Protein AF-A0A933MV91-F1 (afdb_monomer_lite)

Radius of gyration: 19.15 Å; chains: 1; bounding box: 48×55×55 Å

Secondary structure (DSSP, 8-state):
-PPPPPPEEEEEE------TT---B--HHHHHHHHHHHHHHGGGEEEEEE--HHHHHHHHHHS--SEEEEE--TTTHHHHHHHHHHHHHH-SSSEEEEESTTS-TT-THHHHHHHH-TT--EEE-SSHHHHHHHHHHHHHHTTT-HHHHHSS--TTEEEEGGGTS-EEE-----S---TTSS--TTTTTTTHHHHHTTPBEEE-SEE--S---TT-HHHHH---PPEE--HHHHHHHHHHHHHH-S---EEE--TTTTTTTHHHHHHHHHHHHHHHHHS--

Foldseek 3Di:
DPDQPDAAEEEEEAEADDDPPDFFEQPQLVLLLVQLLCQPQVSRHDYDYYHYLVVVLVVCLVPNGLEYEYEDDPRCPVVLLVSLVSSCVNPVLRAYEYEYLVDFQPDPVQQVVCVVRLSHFKYQAARNNVQVNQLVVLCVVCVSPLQSSQCDATERMWGARSSPHGIDHHHYPDADDQSQPTDRSLVVCVRLVVQQVQHAYEDEQKDADCDQDPPDSRNPRNNHPIRGHDLVSSLVSLVSSVVRGPYLHHHYPYPDQCPVPPSSVVSVVSVVVVCVVPVGD

Sequence (281 aa):
MKKQAEKLIIYLADLDHFRPGNCYNVPLGIGSIMSYSKNIYSEAIDIYLYKDPVELIEAIRRRPPQVLGCSFFMWNENLTLKMIEACKKIDSQTITVIGGASIARNSDNYKKILKNNPGLDIIALDQGEKSFAAILKRIFECDLNKELIFSKNLAGCATRLNGRGPAVRGEILAGGIDINSFPSPYLMGYLDKFLQAGLVASLETTRGCPHRCTFCCGGINTFLPLSVKKEETVYDELNYILKHSTSKELDIADTNFGIMGERDLRISAFMLELYKKTGFL

Structure (mmCIF, N/CA/C/O backbone):
data_AF-A0A933MV91-F1
#
_entry.id   AF-A0A933MV91-F1
#
loop_
_atom_site.group_PDB
_atom_site.id
_atom_site.type_symbol
_atom_site.label_atom_id
_atom_site.label_alt_id
_atom_site.label_comp_id
_atom_site.label_asym_id
_atom_site.label_entity_id
_atom_site.label_seq_id
_atom_site.pdbx_PDB_ins_code
_atom_site.Cartn_x
_atom_site.Cartn_y
_atom_site.Cartn_z
_atom_site.occupancy
_atom_site.B_iso_or_equiv
_atom_site.auth_seq_id
_atom_site.auth_comp_id
_atom_site.auth_asym_id
_atom_site.auth_atom_id
_atom_site.pdbx_PDB_model_num
ATOM 1 N N . MET A 1 1 ? -8.946 -32.474 16.219 1.00 40.28 1 MET A N 1
ATOM 2 C CA . MET A 1 1 ? -8.852 -31.577 15.046 1.00 40.28 1 MET A CA 1
ATOM 3 C C . MET A 1 1 ? -8.630 -30.161 15.557 1.00 40.28 1 MET A C 1
ATOM 5 O O . MET A 1 1 ? -9.525 -29.624 16.195 1.00 40.28 1 MET A O 1
ATOM 9 N N . LYS A 1 2 ? -7.428 -29.588 15.398 1.00 38.72 2 LYS A N 1
ATOM 10 C CA . LYS A 1 2 ? -7.187 -28.183 15.769 1.00 38.72 2 LYS A CA 1
ATOM 11 C C . LYS A 1 2 ? -7.998 -27.312 14.805 1.00 38.72 2 LYS A C 1
ATOM 13 O O . LYS A 1 2 ? -7.815 -27.439 13.600 1.00 38.72 2 LYS A O 1
ATOM 18 N N . LYS A 1 3 ? -8.920 -26.496 15.327 1.00 43.25 3 LYS A N 1
ATOM 19 C CA . LYS A 1 3 ? -9.640 -25.472 14.554 1.00 43.25 3 LYS A CA 1
ATOM 20 C C . LYS A 1 3 ? -8.569 -24.619 13.865 1.00 43.25 3 LYS A C 1
ATOM 22 O O . LYS A 1 3 ? -7.728 -24.049 14.557 1.00 43.25 3 LYS A O 1
ATOM 27 N N . GLN A 1 4 ? -8.528 -24.618 12.535 1.00 51.88 4 GLN A N 1
ATOM 28 C CA . GLN A 1 4 ? -7.639 -23.728 11.794 1.00 51.88 4 GLN A CA 1
ATOM 29 C C . GLN A 1 4 ? -8.027 -22.301 12.191 1.00 51.88 4 GLN A C 1
ATOM 31 O O . GLN A 1 4 ? -9.206 -21.955 12.110 1.00 51.88 4 GLN A O 1
ATOM 36 N N . ALA A 1 5 ? -7.081 -21.531 12.734 1.00 64.25 5 ALA A N 1
ATOM 37 C CA . ALA A 1 5 ? -7.345 -20.148 13.112 1.00 64.25 5 ALA A CA 1
ATOM 38 C C . ALA A 1 5 ? -7.819 -19.390 11.864 1.00 64.25 5 ALA A C 1
ATOM 40 O O . ALA A 1 5 ? -7.229 -19.538 10.791 1.00 64.25 5 ALA A O 1
ATOM 41 N N . GLU A 1 6 ? -8.921 -18.655 11.986 1.00 84.44 6 GLU A N 1
ATOM 42 C CA . GLU A 1 6 ? -9.499 -17.934 10.856 1.00 84.44 6 GLU A CA 1
ATOM 43 C C . GLU A 1 6 ? -8.550 -16.798 10.447 1.00 84.44 6 GLU A C 1
ATOM 45 O O . GLU A 1 6 ? -8.082 -16.039 11.297 1.00 84.44 6 GLU A O 1
ATOM 50 N N . LYS A 1 7 ? -8.216 -16.712 9.153 1.00 94.25 7 LYS A N 1
ATOM 51 C CA . LYS A 1 7 ? -7.311 -15.677 8.635 1.00 94.25 7 LYS A CA 1
ATOM 52 C C . LYS A 1 7 ? -7.964 -14.299 8.754 1.00 94.25 7 LYS A C 1
ATOM 54 O O . LYS A 1 7 ? -9.155 -14.144 8.484 1.00 94.25 7 LYS A O 1
ATOM 59 N N . LEU A 1 8 ? -7.172 -13.286 9.097 1.00 97.00 8 LEU A N 1
ATOM 60 C CA . LEU A 1 8 ? -7.615 -11.894 9.120 1.00 97.00 8 LEU A CA 1
ATOM 61 C C . LEU A 1 8 ? -7.865 -11.405 7.683 1.00 97.00 8 LEU A C 1
ATOM 63 O O . LEU A 1 8 ? -6.935 -11.375 6.875 1.00 97.00 8 LEU A O 1
ATOM 67 N N . ILE A 1 9 ? -9.097 -11.003 7.364 1.00 98.25 9 ILE A N 1
ATOM 68 C CA . ILE A 1 9 ? -9.475 -10.485 6.043 1.00 98.25 9 ILE A CA 1
ATOM 69 C C . ILE A 1 9 ? -9.213 -8.984 5.980 1.00 98.25 9 ILE A C 1
ATOM 71 O O . ILE A 1 9 ? -9.736 -8.191 6.768 1.00 98.25 9 ILE A O 1
ATOM 75 N N . ILE A 1 10 ? -8.411 -8.596 4.996 1.00 98.81 10 ILE A N 1
ATOM 76 C CA . ILE A 1 10 ? -7.949 -7.231 4.788 1.00 98.81 10 ILE A CA 1
ATOM 77 C C . ILE A 1 10 ? -8.292 -6.820 3.362 1.00 98.81 10 ILE A C 1
ATOM 79 O O . ILE A 1 10 ? -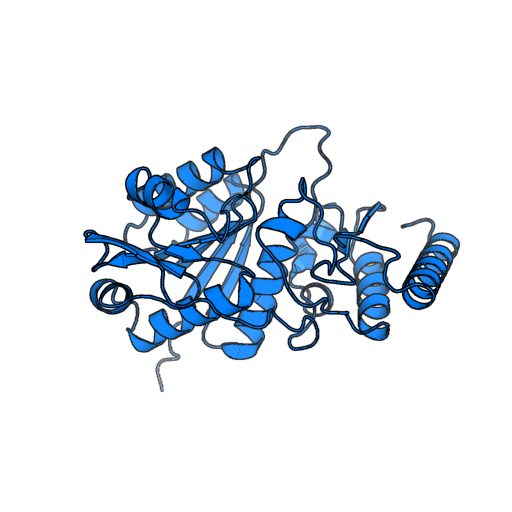7.895 -7.483 2.402 1.00 98.81 10 ILE A O 1
ATOM 83 N N . TYR A 1 11 ? -8.982 -5.696 3.207 1.00 98.88 11 TYR A N 1
ATOM 84 C CA . TYR A 1 11 ? -9.154 -5.045 1.911 1.00 98.88 11 TYR A CA 1
ATOM 85 C C . TYR A 1 11 ? -8.226 -3.837 1.844 1.00 98.88 11 TYR A C 1
ATOM 87 O O . TYR A 1 11 ? -8.236 -3.000 2.745 1.00 98.88 11 TYR A O 1
ATOM 95 N N . LEU A 1 12 ? -7.416 -3.756 0.789 1.00 98.88 12 LEU A N 1
ATOM 96 C CA . LEU A 1 12 ? -6.610 -2.578 0.481 1.00 98.88 12 LEU A CA 1
ATOM 97 C C . LEU A 1 12 ? -7.137 -1.934 -0.797 1.00 98.88 12 LEU A C 1
ATOM 99 O O . LEU A 1 12 ? -7.357 -2.627 -1.787 1.00 98.88 12 LEU A O 1
ATOM 103 N N . ALA A 1 13 ? -7.337 -0.623 -0.786 1.00 98.38 13 ALA A N 1
ATOM 104 C CA . ALA A 1 13 ? -7.964 0.092 -1.884 1.00 98.38 13 ALA A CA 1
ATOM 105 C C . ALA A 1 13 ? -7.152 1.314 -2.315 1.00 98.38 13 ALA A C 1
ATOM 107 O O . ALA A 1 13 ? -6.761 2.133 -1.490 1.00 98.38 13 ALA A O 1
ATOM 108 N N . ASP A 1 14 ? -6.945 1.458 -3.617 1.00 96.94 14 ASP A N 1
ATOM 109 C CA . ASP A 1 14 ? -6.354 2.638 -4.240 1.00 96.94 14 ASP A CA 1
ATOM 110 C C . ASP A 1 14 ? -7.388 3.243 -5.183 1.00 96.94 14 ASP A C 1
ATOM 112 O O . ASP A 1 14 ? -7.403 2.970 -6.379 1.00 96.94 14 ASP A O 1
ATOM 116 N N . LEU A 1 15 ? -8.361 3.944 -4.599 1.00 95.50 15 LEU A N 1
ATOM 117 C CA . LEU A 1 15 ? -9.588 4.293 -5.305 1.00 95.50 15 LEU A CA 1
ATOM 118 C C . LEU A 1 15 ? -9.369 5.393 -6.334 1.00 95.50 15 LEU A C 1
ATOM 120 O O . LEU A 1 15 ? -8.743 6.411 -6.033 1.00 95.50 15 LEU A O 1
ATOM 124 N N . ASP A 1 16 ? -9.998 5.209 -7.492 1.00 90.81 16 ASP A N 1
ATOM 125 C CA . ASP A 1 16 ? -10.013 6.174 -8.583 1.00 90.81 16 ASP A CA 1
ATOM 126 C C . ASP A 1 16 ? -11.433 6.507 -9.050 1.00 90.81 16 ASP A C 1
ATOM 128 O O . ASP A 1 16 ? -12.389 5.744 -8.892 1.00 90.81 16 ASP A O 1
ATOM 132 N N . HIS A 1 17 ? -11.565 7.679 -9.670 1.00 86.69 17 HIS A N 1
ATOM 133 C CA . HIS A 1 17 ? -12.778 8.073 -10.374 1.00 86.69 17 HIS A CA 1
ATOM 134 C C . HIS A 1 17 ? -12.743 7.510 -11.805 1.00 86.69 17 HIS A C 1
ATOM 136 O O . HIS A 1 17 ? -12.131 8.108 -12.696 1.00 86.69 17 HIS A O 1
ATOM 142 N N . PHE A 1 18 ? -13.401 6.367 -12.026 1.00 81.06 18 PHE A N 1
ATOM 143 C CA . PHE A 1 18 ? -13.497 5.738 -13.348 1.00 81.06 18 PHE A CA 1
ATOM 144 C C . PHE A 1 18 ? -14.285 6.626 -14.328 1.00 81.06 18 PHE A C 1
ATOM 146 O O . PHE A 1 18 ? -15.448 6.950 -14.093 1.00 81.06 18 PHE A O 1
ATOM 153 N N . ARG A 1 19 ? -13.626 7.087 -15.395 1.00 75.19 19 ARG A N 1
ATOM 154 C CA . ARG A 1 19 ? -14.129 8.009 -16.418 1.00 75.19 19 ARG A CA 1
ATOM 155 C C . ARG A 1 19 ? -13.564 7.598 -17.781 1.00 75.19 19 ARG A C 1
ATOM 157 O O . ARG A 1 19 ? -12.393 7.220 -17.852 1.00 75.19 19 ARG A O 1
ATOM 164 N N . PRO A 1 20 ? -14.350 7.701 -18.865 1.00 68.06 20 PRO A N 1
ATOM 165 C CA . PRO A 1 20 ? -13.838 7.467 -20.211 1.00 68.06 20 PRO A CA 1
ATOM 166 C C . PRO A 1 20 ? -12.623 8.357 -20.513 1.00 68.06 20 PRO A C 1
ATOM 168 O O . PRO A 1 20 ? -12.680 9.564 -20.280 1.00 68.06 20 PRO A O 1
ATOM 171 N N . GLY A 1 21 ? -11.545 7.767 -21.038 1.00 63.62 21 GLY A N 1
ATOM 172 C CA . GLY A 1 21 ? -10.342 8.488 -21.483 1.00 63.62 21 GLY A CA 1
ATOM 173 C C . GLY A 1 21 ? -9.222 8.657 -20.449 1.00 63.62 21 GLY A C 1
ATOM 174 O O . GLY A 1 21 ? -8.184 9.211 -20.791 1.00 63.62 21 GLY A O 1
ATOM 175 N N . ASN A 1 22 ? -9.388 8.177 -19.215 1.00 70.81 22 ASN A N 1
ATOM 176 C CA . ASN A 1 22 ? -8.306 8.166 -18.228 1.00 70.81 22 ASN A CA 1
ATOM 177 C C . ASN A 1 22 ? -7.440 6.901 -18.371 1.00 70.81 22 ASN A C 1
ATOM 179 O O . ASN A 1 22 ? -7.973 5.791 -18.387 1.00 70.81 22 ASN A O 1
ATOM 183 N N . CYS A 1 23 ? -6.113 7.064 -18.390 1.00 67.56 23 CYS A N 1
ATOM 184 C CA . CYS A 1 23 ? -5.180 5.960 -18.161 1.00 67.56 23 CYS A CA 1
ATOM 185 C C . CYS A 1 23 ? -5.084 5.684 -16.658 1.00 67.56 23 CYS A C 1
ATOM 187 O O . CYS A 1 23 ? -4.832 6.588 -15.859 1.00 67.56 23 CYS A O 1
ATOM 189 N N . TYR A 1 24 ? -5.306 4.431 -16.270 1.00 86.69 24 TYR A N 1
ATOM 190 C CA . TYR A 1 24 ? -5.277 4.005 -14.877 1.00 86.69 24 TYR A CA 1
ATOM 191 C C . TYR A 1 24 ? -4.015 3.211 -14.607 1.00 86.69 24 TYR A C 1
ATOM 193 O O . TYR A 1 24 ? -3.773 2.199 -15.257 1.00 86.69 24 TYR A O 1
ATOM 201 N N . ASN A 1 25 ? -3.253 3.639 -13.609 1.00 93.44 25 ASN A N 1
ATOM 202 C CA . ASN A 1 25 ? -2.084 2.909 -13.150 1.00 93.44 25 ASN A CA 1
ATOM 203 C C . ASN A 1 25 ? -2.471 1.751 -12.230 1.00 93.44 25 ASN A C 1
ATOM 205 O O . ASN A 1 25 ? -3.413 1.854 -11.433 1.00 93.44 25 ASN A O 1
ATOM 209 N N . VAL A 1 26 ? -1.717 0.656 -12.298 1.00 96.12 26 VAL A N 1
ATOM 210 C CA . VAL A 1 26 ? -1.812 -0.422 -11.309 1.00 96.12 26 VAL A CA 1
ATOM 211 C C . VAL A 1 26 ? -1.537 0.122 -9.899 1.00 96.12 26 VAL A C 1
ATOM 213 O O . VAL A 1 26 ? -0.728 1.035 -9.726 1.00 96.12 26 VAL A O 1
ATOM 216 N N . PRO A 1 27 ? -2.173 -0.428 -8.851 1.00 96.50 27 PRO A N 1
ATOM 217 C CA . PRO A 1 27 ? -2.082 0.142 -7.512 1.00 96.50 27 PRO A CA 1
ATOM 218 C C . PRO A 1 27 ? -0.813 -0.337 -6.773 1.00 96.50 27 PRO A C 1
ATOM 220 O O . PRO A 1 27 ? -0.878 -1.049 -5.765 1.00 96.50 27 PRO A O 1
ATOM 223 N N . LEU A 1 28 ? 0.365 0.045 -7.287 1.00 96.94 28 LEU A N 1
ATOM 224 C CA . LEU A 1 28 ? 1.682 -0.433 -6.833 1.00 96.94 28 LEU A CA 1
ATOM 225 C C . LEU A 1 28 ? 1.919 -0.229 -5.327 1.00 96.94 28 LEU A C 1
ATOM 227 O O . LEU A 1 28 ? 2.497 -1.099 -4.671 1.00 96.94 28 LEU A O 1
ATOM 231 N N . GLY A 1 29 ? 1.456 0.892 -4.763 1.00 95.81 29 GLY A N 1
ATOM 232 C CA . GLY A 1 29 ? 1.641 1.214 -3.343 1.00 95.81 29 GLY A CA 1
ATOM 233 C C . GLY A 1 29 ? 0.991 0.184 -2.415 1.00 95.81 29 GLY A C 1
ATOM 234 O O . GLY A 1 29 ? 1.661 -0.404 -1.565 1.00 95.81 29 GLY A O 1
ATOM 235 N N . ILE A 1 30 ? -0.299 -0.110 -2.614 1.00 97.94 30 ILE A N 1
ATOM 236 C CA . ILE A 1 30 ? -0.991 -1.143 -1.825 1.00 97.94 30 ILE A CA 1
ATOM 237 C C . ILE A 1 30 ? -0.527 -2.559 -2.186 1.00 97.94 30 ILE A C 1
ATOM 239 O O . ILE A 1 30 ? -0.533 -3.429 -1.318 1.00 97.94 30 ILE A O 1
ATOM 243 N N . GLY A 1 31 ? -0.055 -2.787 -3.419 1.00 98.25 31 GLY A N 1
ATOM 244 C CA . GLY A 1 31 ? 0.623 -4.030 -3.796 1.00 98.25 31 GLY A CA 1
ATOM 245 C C . GLY A 1 31 ? 1.902 -4.260 -2.986 1.00 98.25 31 GLY A C 1
ATOM 246 O O . GLY A 1 31 ? 2.121 -5.354 -2.467 1.00 98.25 31 GLY A O 1
ATOM 247 N N . SER A 1 32 ? 2.708 -3.215 -2.789 1.00 97.81 32 SER A N 1
ATOM 248 C CA . SER A 1 32 ? 3.916 -3.268 -1.953 1.00 97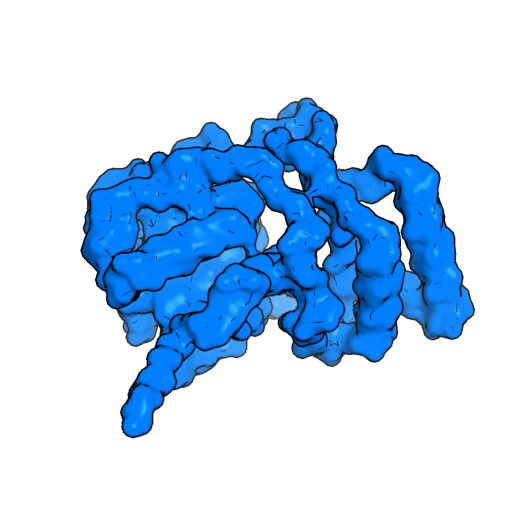.81 32 SER A CA 1
ATOM 249 C C . SER A 1 32 ? 3.573 -3.540 -0.485 1.00 97.81 32 SER A C 1
ATOM 251 O O . SER A 1 32 ? 4.181 -4.413 0.135 1.00 97.81 32 SER A O 1
ATOM 253 N N . ILE A 1 33 ? 2.533 -2.886 0.051 1.00 98.00 33 ILE A N 1
ATOM 254 C CA . ILE A 1 33 ? 2.019 -3.156 1.407 1.00 98.00 33 ILE A CA 1
ATOM 255 C C . ILE A 1 33 ? 1.555 -4.610 1.544 1.00 98.00 33 ILE A C 1
ATOM 257 O O . ILE A 1 33 ? 1.865 -5.255 2.550 1.00 98.00 33 ILE A O 1
ATOM 261 N N . MET A 1 34 ? 0.842 -5.142 0.547 1.00 98.25 34 MET A N 1
ATOM 262 C CA . MET A 1 34 ? 0.423 -6.542 0.527 1.00 98.25 34 MET A CA 1
ATOM 263 C C . MET A 1 34 ? 1.625 -7.481 0.553 1.00 98.25 34 MET A C 1
ATOM 265 O O . MET A 1 34 ? 1.659 -8.385 1.388 1.00 98.25 34 MET A O 1
ATOM 269 N N . SER A 1 35 ? 2.618 -7.246 -0.308 1.00 98.12 35 SER A N 1
ATOM 270 C CA . SER A 1 35 ? 3.815 -8.083 -0.376 1.00 98.12 35 SER A CA 1
ATOM 271 C C . SER A 1 35 ? 4.603 -8.073 0.932 1.00 98.12 35 SER A C 1
ATOM 273 O O . SER A 1 35 ? 4.886 -9.132 1.493 1.00 98.12 35 SER A O 1
ATOM 275 N N . TYR A 1 36 ? 4.854 -6.889 1.492 1.00 97.88 36 TYR A N 1
ATOM 276 C CA . TYR A 1 36 ? 5.537 -6.752 2.776 1.00 97.88 36 TYR A CA 1
ATOM 277 C C . TYR A 1 36 ? 4.775 -7.435 3.920 1.00 97.88 36 TYR A C 1
ATOM 279 O O . TYR A 1 36 ? 5.357 -8.173 4.714 1.00 97.88 36 TYR A O 1
ATOM 287 N N . SER A 1 37 ? 3.454 -7.246 3.986 1.00 97.88 37 SER A N 1
ATOM 288 C CA . SER A 1 37 ? 2.620 -7.843 5.036 1.00 97.88 37 SER A CA 1
ATOM 289 C C . SER A 1 37 ? 2.566 -9.366 4.924 1.00 97.88 37 SER A C 1
ATOM 291 O O . SER A 1 37 ? 2.674 -10.059 5.935 1.00 97.88 37 SER A O 1
ATOM 293 N N . LYS A 1 38 ? 2.438 -9.907 3.705 1.00 97.25 38 LYS A N 1
ATOM 294 C CA . LYS A 1 38 ? 2.462 -11.355 3.445 1.00 97.25 38 LYS A CA 1
ATOM 295 C C . LYS A 1 38 ? 3.835 -11.965 3.736 1.00 97.25 38 LYS A C 1
ATOM 297 O O . LYS A 1 38 ? 3.882 -13.079 4.242 1.00 97.25 38 LYS A O 1
ATOM 302 N N . ASN A 1 39 ? 4.927 -11.232 3.518 1.00 96.81 39 ASN A N 1
ATOM 303 C CA . ASN A 1 39 ? 6.273 -11.680 3.884 1.00 96.81 39 ASN A CA 1
ATOM 304 C C . ASN A 1 39 ? 6.437 -11.897 5.404 1.00 96.81 39 ASN A C 1
ATOM 306 O O . ASN A 1 39 ? 7.203 -12.757 5.824 1.00 96.81 39 ASN A O 1
ATOM 310 N N . ILE A 1 40 ? 5.703 -11.144 6.233 1.00 96.44 40 ILE A N 1
ATOM 311 C CA . ILE A 1 40 ? 5.779 -11.238 7.702 1.00 96.44 40 ILE A CA 1
ATOM 312 C C . ILE A 1 40 ? 4.715 -12.187 8.270 1.00 96.44 40 ILE A C 1
ATOM 314 O O . ILE A 1 40 ? 5.003 -12.982 9.161 1.00 96.44 40 ILE A O 1
ATOM 318 N N . TYR A 1 41 ? 3.477 -12.090 7.780 1.00 96.00 41 TYR A N 1
ATOM 319 C CA . TYR A 1 41 ? 2.310 -12.735 8.391 1.00 96.00 41 TYR A CA 1
ATOM 320 C C . TYR A 1 41 ? 1.683 -13.838 7.532 1.00 96.00 41 TYR A C 1
ATOM 322 O O . TYR A 1 41 ? 0.692 -14.407 7.970 1.00 96.00 41 TYR A O 1
ATOM 330 N N . SER A 1 42 ? 2.223 -14.126 6.340 1.00 89.50 42 SER A N 1
ATOM 331 C CA . SER A 1 42 ? 1.805 -15.129 5.336 1.00 89.50 42 SER A CA 1
ATOM 332 C C . SER A 1 42 ? 0.432 -15.793 5.552 1.00 89.50 42 SER A C 1
ATOM 334 O O . SER A 1 42 ? -0.564 -15.368 4.958 1.00 89.50 42 SER A O 1
ATOM 336 N N . GLU A 1 43 ? 0.374 -16.815 6.419 1.00 89.31 43 GLU A N 1
ATOM 337 C CA . GLU A 1 43 ? -0.798 -17.668 6.654 1.00 89.31 43 GLU A CA 1
ATOM 338 C C . GLU A 1 43 ? -1.850 -17.082 7.604 1.00 89.31 43 GLU A C 1
ATOM 340 O O . GLU A 1 43 ? -2.940 -17.631 7.702 1.00 89.31 43 GLU A O 1
ATOM 345 N N . ALA A 1 44 ? -1.561 -15.986 8.301 1.00 95.94 44 ALA A N 1
ATOM 346 C CA . ALA A 1 44 ? -2.472 -15.354 9.257 1.00 95.94 44 ALA A CA 1
ATOM 347 C C . ALA A 1 44 ? -3.388 -14.294 8.622 1.00 95.94 44 ALA A C 1
ATOM 349 O O . ALA A 1 44 ? -4.327 -13.830 9.269 1.00 95.94 44 ALA A O 1
ATOM 350 N N . ILE A 1 45 ? -3.122 -13.891 7.376 1.00 97.69 45 ILE A N 1
ATOM 351 C CA . ILE A 1 45 ? -3.845 -12.812 6.692 1.00 97.69 45 ILE A CA 1
ATOM 352 C C . ILE A 1 45 ? -4.299 -13.240 5.302 1.00 97.69 45 ILE A C 1
ATOM 354 O O . ILE A 1 45 ? -3.577 -13.963 4.621 1.00 97.69 45 ILE A O 1
ATOM 358 N N . ASP A 1 46 ? -5.422 -12.701 4.838 1.00 97.75 46 ASP A N 1
ATOM 359 C CA . ASP A 1 46 ? -5.815 -12.681 3.429 1.00 97.75 46 ASP A CA 1
ATOM 360 C C . ASP A 1 46 ? -6.054 -11.236 2.994 1.00 97.75 46 ASP A C 1
ATOM 362 O O . ASP A 1 46 ? -6.859 -10.524 3.592 1.00 97.75 46 ASP A O 1
ATOM 366 N N . ILE A 1 47 ? -5.338 -10.805 1.953 1.00 98.50 47 ILE A N 1
ATOM 367 C CA . ILE A 1 47 ? -5.396 -9.437 1.434 1.00 98.50 47 ILE A CA 1
ATOM 368 C C . ILE A 1 47 ? -6.034 -9.451 0.048 1.00 98.50 47 ILE A C 1
ATOM 370 O O . ILE A 1 47 ? -5.638 -10.242 -0.807 1.00 98.50 47 ILE A O 1
ATOM 374 N N . TYR A 1 48 ? -6.972 -8.534 -0.176 1.00 98.50 48 TYR A N 1
ATOM 375 C CA . TYR A 1 48 ? -7.615 -8.302 -1.466 1.00 98.50 48 TYR A CA 1
ATOM 376 C C . TYR A 1 48 ? -7.426 -6.839 -1.870 1.00 98.50 48 TYR A C 1
ATOM 378 O O . TYR A 1 48 ? -7.705 -5.937 -1.079 1.00 98.50 48 TYR A O 1
ATOM 386 N N . LEU A 1 49 ? -6.942 -6.609 -3.091 1.00 98.62 49 LEU A N 1
ATOM 387 C CA . LEU A 1 49 ? -6.674 -5.271 -3.621 1.00 98.62 49 LEU A CA 1
ATOM 388 C C . LEU A 1 49 ? -7.864 -4.763 -4.438 1.00 98.62 49 LEU A C 1
ATOM 390 O O . LEU A 1 49 ? -8.425 -5.527 -5.220 1.00 98.62 49 LEU A O 1
ATOM 394 N N . TYR A 1 50 ? -8.204 -3.483 -4.332 1.00 97.88 50 TYR A N 1
ATOM 395 C CA . TYR A 1 50 ? -9.289 -2.858 -5.091 1.00 97.88 50 TYR A CA 1
ATOM 396 C C . TYR A 1 50 ? -8.862 -1.511 -5.666 1.00 97.88 50 TYR A C 1
ATOM 398 O O . TYR A 1 50 ? -8.059 -0.794 -5.070 1.00 97.88 50 TYR A O 1
ATOM 406 N N . LYS A 1 51 ? -9.435 -1.170 -6.819 1.00 95.38 51 LYS A N 1
ATOM 407 C CA . LYS A 1 51 ? -9.271 0.137 -7.462 1.00 95.38 51 LYS A CA 1
ATOM 408 C C . LYS A 1 51 ? -10.630 0.750 -7.787 1.00 95.38 51 LYS A C 1
ATOM 410 O O . LYS A 1 51 ? -10.859 1.921 -7.501 1.00 95.38 51 LYS A O 1
ATOM 415 N N . ASP A 1 52 ? -11.552 -0.071 -8.293 1.00 94.81 52 ASP A N 1
ATOM 416 C CA . ASP A 1 52 ? -12.939 0.317 -8.534 1.00 94.81 52 ASP A CA 1
ATOM 417 C C . ASP A 1 52 ? -13.728 0.450 -7.215 1.00 94.81 52 ASP A C 1
ATOM 419 O O . ASP A 1 52 ? -13.837 -0.523 -6.455 1.00 94.81 52 ASP A O 1
ATOM 423 N N . PRO A 1 53 ? -14.287 1.638 -6.905 1.00 95.88 53 PRO A N 1
ATOM 424 C CA . PRO A 1 53 ? -15.133 1.816 -5.731 1.00 95.88 53 PRO A CA 1
ATOM 425 C C . PRO A 1 53 ? -16.413 0.966 -5.763 1.00 95.88 53 PRO A C 1
ATOM 427 O O . PRO A 1 53 ? -16.908 0.612 -4.692 1.00 95.88 53 PRO A O 1
ATOM 430 N N . VAL A 1 54 ? -16.952 0.634 -6.942 1.00 95.81 54 VAL A N 1
ATOM 431 C CA . VAL A 1 54 ? -18.135 -0.228 -7.097 1.00 95.81 54 VAL A CA 1
ATOM 432 C C . VAL A 1 54 ? -17.794 -1.661 -6.697 1.00 95.81 54 VAL A C 1
ATOM 434 O O . VAL A 1 54 ? -18.455 -2.217 -5.819 1.00 95.81 54 VAL A O 1
ATOM 437 N N . GLU A 1 55 ? -16.707 -2.221 -7.234 1.00 96.62 55 GLU A N 1
ATOM 438 C CA . GLU A 1 55 ? -16.239 -3.556 -6.837 1.00 96.62 55 GLU A CA 1
ATOM 439 C C . GLU A 1 55 ? -15.957 -3.631 -5.331 1.00 96.62 55 GLU A C 1
ATOM 441 O O . GLU A 1 55 ? -16.324 -4.603 -4.664 1.00 96.62 55 GLU A O 1
ATOM 446 N N . LEU A 1 56 ? -15.329 -2.589 -4.770 1.00 98.44 56 LEU A N 1
ATOM 447 C CA . LEU A 1 56 ? -15.017 -2.543 -3.346 1.00 98.44 56 LEU A CA 1
ATOM 448 C C . LEU A 1 56 ? -16.282 -2.551 -2.480 1.00 98.44 56 LEU A C 1
ATOM 450 O O . LEU A 1 56 ? -16.362 -3.332 -1.531 1.00 98.44 56 LEU A O 1
ATOM 454 N N . ILE A 1 57 ? -17.271 -1.696 -2.768 1.00 98.25 57 ILE A N 1
ATOM 455 C CA . ILE A 1 57 ? -18.476 -1.630 -1.929 1.00 98.25 57 ILE A CA 1
ATOM 456 C C . ILE A 1 57 ? -19.310 -2.910 -2.035 1.00 98.25 57 ILE A C 1
ATOM 458 O O . ILE A 1 57 ? -19.897 -3.341 -1.041 1.00 98.25 57 ILE A O 1
ATOM 462 N N . GLU A 1 58 ? -19.342 -3.553 -3.203 1.00 98.38 58 GLU A N 1
ATOM 463 C CA . GLU A 1 58 ? -19.985 -4.856 -3.381 1.00 98.38 58 GLU A CA 1
ATOM 464 C C . GLU A 1 58 ? -19.273 -5.954 -2.587 1.00 98.38 58 GLU A C 1
ATOM 466 O O . GLU A 1 58 ? -19.928 -6.736 -1.889 1.00 98.38 58 GLU A O 1
ATOM 471 N N . ALA A 1 59 ? -17.937 -5.971 -2.607 1.00 98.62 59 ALA A N 1
ATOM 472 C CA . ALA A 1 59 ? -17.152 -6.893 -1.798 1.00 98.62 59 ALA A CA 1
ATOM 473 C C . ALA A 1 59 ? -17.408 -6.693 -0.296 1.00 98.62 59 ALA A C 1
ATOM 475 O O . ALA A 1 59 ? -17.673 -7.673 0.400 1.00 98.62 59 ALA A O 1
ATOM 476 N N . ILE A 1 60 ? -17.415 -5.441 0.185 1.00 98.69 60 ILE A N 1
ATOM 477 C CA . ILE A 1 60 ? -17.713 -5.103 1.587 1.00 98.69 60 ILE A CA 1
ATOM 478 C C . ILE A 1 60 ? -19.122 -5.569 1.973 1.00 98.69 60 ILE A C 1
ATOM 480 O O . ILE A 1 60 ? -19.292 -6.167 3.030 1.00 98.69 60 ILE A O 1
ATOM 484 N N . ARG A 1 61 ? -20.138 -5.345 1.127 1.00 98.38 61 ARG A N 1
ATOM 485 C CA . ARG A 1 61 ? -21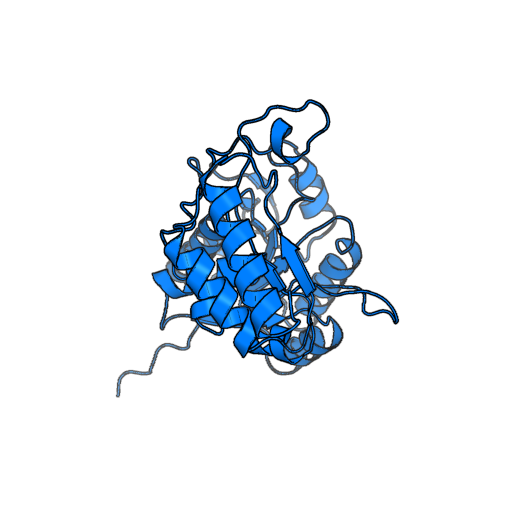.516 -5.802 1.395 1.00 98.38 61 ARG A CA 1
ATOM 486 C C . ARG A 1 61 ? -21.624 -7.321 1.488 1.00 98.38 61 ARG A C 1
ATOM 488 O O . ARG A 1 61 ? -22.405 -7.823 2.289 1.00 98.38 61 ARG A O 1
ATOM 495 N N . ARG A 1 62 ? -20.865 -8.047 0.663 1.00 98.19 62 ARG A N 1
ATOM 496 C CA . ARG A 1 62 ? -20.8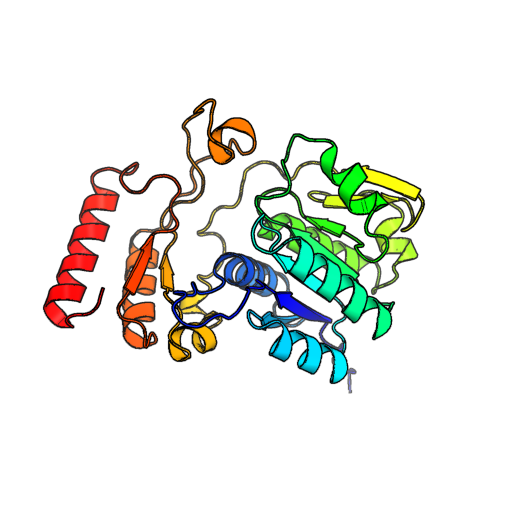66 -9.515 0.647 1.00 98.19 62 ARG A CA 1
ATOM 497 C C . ARG A 1 62 ? -20.113 -10.103 1.839 1.00 98.19 62 ARG A C 1
ATOM 499 O O . ARG A 1 62 ? -20.562 -11.091 2.413 1.00 98.19 62 ARG A O 1
ATOM 506 N N . ARG A 1 63 ? -18.951 -9.540 2.171 1.00 97.94 63 ARG A N 1
ATOM 507 C CA . ARG A 1 63 ? -18.102 -9.968 3.287 1.00 97.94 63 ARG A CA 1
ATOM 508 C C . ARG A 1 63 ? -17.317 -8.762 3.817 1.00 97.94 63 ARG A C 1
ATOM 510 O O . ARG A 1 63 ? -16.266 -8.447 3.258 1.00 97.94 63 ARG A O 1
ATOM 517 N N . PRO A 1 64 ? -17.790 -8.102 4.885 1.00 97.75 64 PRO A N 1
ATOM 518 C CA . PRO A 1 64 ? -17.057 -6.997 5.487 1.00 97.75 64 PRO A CA 1
ATOM 519 C C . PRO A 1 64 ? -15.653 -7.442 5.926 1.00 97.75 64 PRO A C 1
ATOM 521 O O . PRO A 1 64 ? -15.513 -8.523 6.508 1.00 97.75 64 PRO A O 1
ATOM 524 N N . PRO A 1 65 ? -14.597 -6.662 5.635 1.00 98.50 65 PRO A N 1
ATOM 525 C CA . PRO A 1 65 ? -13.253 -6.993 6.082 1.00 98.50 65 PRO A CA 1
ATOM 526 C C . PRO A 1 65 ? -13.067 -6.607 7.555 1.00 98.50 65 PRO A C 1
ATOM 528 O O . PRO A 1 65 ? -13.673 -5.647 8.039 1.00 98.50 65 PRO A O 1
ATOM 531 N N . GLN A 1 66 ? -12.154 -7.276 8.261 1.00 98.69 66 GLN A N 1
ATOM 532 C CA . GLN A 1 66 ? -11.726 -6.803 9.581 1.00 98.69 66 GLN A CA 1
ATOM 533 C C . GLN A 1 66 ? -10.860 -5.541 9.477 1.00 98.69 66 GLN A C 1
ATOM 535 O O . GLN A 1 66 ? -10.868 -4.721 10.395 1.00 98.69 66 GLN A O 1
ATOM 540 N N . VAL A 1 67 ? -10.138 -5.356 8.364 1.00 98.81 67 VAL A N 1
ATOM 541 C CA . VAL A 1 67 ? -9.347 -4.146 8.096 1.00 98.81 67 VAL A CA 1
ATOM 542 C C . VAL A 1 67 ? -9.619 -3.624 6.687 1.00 98.81 67 VAL A C 1
ATOM 544 O O . VAL A 1 67 ? -9.463 -4.357 5.713 1.00 98.81 67 VAL A O 1
ATOM 547 N N . LEU A 1 68 ? -9.967 -2.343 6.573 1.00 98.88 68 LEU A N 1
ATOM 548 C CA . LEU A 1 68 ? -10.021 -1.615 5.304 1.00 98.88 68 LEU A CA 1
ATOM 549 C C . LEU A 1 68 ? -8.910 -0.562 5.288 1.00 98.88 68 LEU A C 1
ATOM 551 O O . LEU A 1 68 ? -8.981 0.416 6.030 1.00 98.88 68 LEU A O 1
ATOM 555 N N . GLY A 1 69 ? -7.893 -0.758 4.454 1.00 98.69 69 GLY A N 1
ATOM 556 C CA . GLY A 1 69 ? -6.843 0.224 4.202 1.00 98.69 69 GLY A CA 1
ATOM 557 C C . GLY A 1 69 ? -7.060 0.938 2.874 1.00 98.69 69 GLY A C 1
ATOM 558 O O . GLY A 1 69 ? -7.248 0.279 1.860 1.00 98.69 69 GLY A O 1
ATOM 559 N N . CYS A 1 70 ? -6.997 2.265 2.853 1.00 98.38 70 CYS A N 1
ATOM 560 C CA . CYS A 1 70 ? -7.148 3.042 1.626 1.00 98.38 70 CYS A CA 1
ATOM 561 C C . CYS A 1 70 ? -5.950 3.966 1.389 1.00 98.38 70 CYS A C 1
ATOM 563 O O . CYS A 1 70 ? -5.548 4.718 2.283 1.00 98.38 70 CYS A O 1
ATOM 565 N N . SER A 1 71 ? -5.430 3.967 0.163 1.00 96.44 71 SER A N 1
ATOM 566 C CA . SER A 1 71 ? -4.564 5.039 -0.316 1.00 96.44 71 SER A CA 1
ATOM 567 C C . SER A 1 71 ? -5.296 6.380 -0.241 1.00 96.44 71 SER A C 1
ATOM 569 O O . SER A 1 71 ? -6.487 6.476 -0.550 1.00 96.44 71 SER A O 1
ATOM 571 N N . PHE A 1 72 ? -4.575 7.424 0.153 1.00 94.88 72 PHE A N 1
ATOM 572 C CA . PHE A 1 72 ? -5.124 8.751 0.396 1.00 94.88 72 PHE A CA 1
ATOM 573 C C . PHE A 1 72 ? -4.287 9.821 -0.300 1.00 94.88 72 PHE A C 1
ATOM 575 O O . PHE A 1 72 ? -3.197 10.193 0.151 1.00 94.88 72 PHE A O 1
ATOM 582 N N . PHE A 1 73 ? -4.821 10.300 -1.416 1.00 91.50 73 PHE A N 1
ATOM 583 C CA . PHE A 1 73 ? -4.218 11.283 -2.302 1.00 91.50 73 PHE A CA 1
ATOM 584 C C . PHE A 1 73 ? -5.223 12.376 -2.638 1.00 91.50 73 PHE A C 1
ATOM 586 O O . PHE A 1 73 ? -6.429 12.146 -2.613 1.00 91.50 73 PHE A O 1
ATOM 593 N N . MET A 1 74 ? -4.726 13.547 -3.038 1.00 90.38 74 MET A N 1
ATOM 594 C CA . MET A 1 74 ? -5.548 14.739 -3.268 1.00 90.38 74 MET A CA 1
ATOM 595 C C . MET A 1 74 ? -6.674 14.516 -4.289 1.00 90.38 74 MET A C 1
ATOM 597 O O . MET A 1 74 ? -7.713 15.165 -4.213 1.00 90.38 74 MET A O 1
ATOM 601 N N . TRP A 1 75 ? -6.491 13.578 -5.222 1.00 90.44 75 TRP A N 1
ATOM 602 C CA . TRP A 1 75 ? -7.484 13.213 -6.233 1.00 90.44 75 TRP A CA 1
ATOM 603 C C . TRP A 1 75 ? -8.549 12.220 -5.747 1.00 90.44 75 TRP A C 1
ATOM 605 O O . TRP A 1 75 ? -9.567 12.080 -6.420 1.00 90.44 75 TRP A O 1
ATOM 615 N N . ASN A 1 76 ? -8.359 11.550 -4.602 1.00 94.12 76 ASN A N 1
ATOM 616 C CA . ASN A 1 76 ? -9.296 10.547 -4.087 1.00 94.12 76 ASN A CA 1
ATOM 617 C C . ASN A 1 76 ? -9.770 10.773 -2.639 1.00 94.12 76 ASN A C 1
ATOM 619 O O . ASN A 1 76 ? -10.564 9.976 -2.144 1.00 94.12 76 ASN A O 1
ATOM 623 N N . GLU A 1 77 ? -9.373 11.862 -1.966 1.00 94.69 77 GLU A N 1
ATOM 624 C CA . GLU A 1 77 ? -9.681 12.083 -0.541 1.00 94.69 77 GLU A CA 1
ATOM 625 C C . GLU A 1 77 ? -11.176 11.951 -0.218 1.00 94.69 77 GLU A C 1
ATOM 627 O O . GLU A 1 77 ? -11.571 11.184 0.661 1.00 94.69 77 GLU A O 1
ATOM 632 N N . ASN A 1 78 ? -12.028 12.663 -0.961 1.00 95.25 78 ASN A N 1
ATOM 633 C CA . ASN A 1 78 ? -13.475 12.653 -0.734 1.00 95.25 78 ASN A CA 1
ATOM 634 C C . ASN A 1 78 ? -14.095 11.281 -1.021 1.00 95.25 78 ASN A C 1
ATOM 636 O O . ASN A 1 78 ? -14.971 10.836 -0.277 1.00 95.25 78 ASN A O 1
ATOM 640 N N . LEU A 1 79 ? -13.635 10.608 -2.081 1.00 96.69 79 LEU A N 1
ATOM 641 C CA . LEU A 1 79 ? -14.091 9.269 -2.446 1.00 96.69 79 LEU A CA 1
ATOM 642 C C . LEU A 1 79 ? -13.735 8.261 -1.348 1.00 96.69 79 LEU A C 1
ATOM 644 O O . LEU A 1 79 ? -14.605 7.537 -0.867 1.00 96.69 79 LEU A O 1
ATOM 648 N N . THR A 1 80 ? -12.482 8.276 -0.895 1.00 97.81 80 THR A N 1
ATOM 649 C CA . THR A 1 80 ? -11.978 7.410 0.172 1.00 97.81 80 THR A CA 1
ATOM 650 C C . THR A 1 80 ? -12.722 7.637 1.486 1.00 97.81 80 THR A C 1
ATOM 652 O O . THR A 1 80 ? -13.167 6.674 2.111 1.00 97.81 80 THR A O 1
ATOM 655 N N . LEU A 1 81 ? -12.935 8.891 1.900 1.00 97.69 81 LEU A N 1
ATOM 656 C CA . LEU A 1 81 ? -13.673 9.191 3.133 1.00 97.69 81 LEU A CA 1
ATOM 657 C C . LEU A 1 81 ? -15.138 8.744 3.053 1.00 97.69 81 LEU A C 1
ATOM 659 O O . LEU A 1 81 ? -15.667 8.200 4.025 1.00 97.69 81 LEU A O 1
ATOM 663 N N . LYS A 1 82 ? -15.789 8.906 1.894 1.00 97.69 82 LYS A N 1
ATOM 664 C CA . LYS A 1 82 ? -17.157 8.413 1.672 1.00 97.69 82 LYS A CA 1
ATOM 665 C C . LYS A 1 82 ? -17.233 6.889 1.672 1.00 97.69 82 LYS A C 1
ATOM 667 O O . LYS A 1 82 ? -18.179 6.339 2.235 1.00 97.69 82 LYS A O 1
ATOM 672 N N . MET A 1 83 ? -16.235 6.212 1.109 1.00 98.44 83 MET A N 1
ATOM 673 C CA . MET A 1 83 ? -16.133 4.755 1.166 1.00 98.44 83 MET A CA 1
ATOM 674 C C . MET A 1 83 ? -15.966 4.257 2.605 1.00 98.44 83 MET A C 1
ATOM 676 O O . MET A 1 83 ? -16.651 3.324 3.014 1.00 98.44 83 MET A O 1
ATOM 680 N N . ILE A 1 84 ? -15.117 4.910 3.403 1.00 98.56 84 ILE A N 1
ATOM 681 C CA . ILE A 1 84 ? -14.938 4.594 4.827 1.00 98.56 84 ILE A CA 1
ATOM 682 C C . ILE A 1 84 ? -16.250 4.778 5.597 1.00 98.56 84 ILE A C 1
ATOM 684 O O . ILE A 1 84 ? -16.635 3.903 6.371 1.00 98.56 84 ILE A O 1
ATOM 688 N N . GLU A 1 85 ? -16.972 5.877 5.361 1.00 98.31 85 GLU A N 1
ATOM 689 C CA . GLU A 1 85 ? -18.290 6.115 5.962 1.00 98.31 85 GLU A CA 1
ATOM 690 C C . GLU A 1 85 ? -19.286 4.999 5.596 1.00 98.31 85 GLU A C 1
ATOM 692 O O . GLU A 1 85 ? -19.990 4.484 6.465 1.00 98.31 85 GLU A O 1
ATOM 697 N N . ALA A 1 86 ? -19.329 4.596 4.322 1.00 98.31 86 ALA A N 1
ATOM 698 C CA . ALA A 1 86 ? -20.190 3.515 3.850 1.00 98.31 86 ALA A CA 1
ATOM 699 C C . ALA A 1 86 ? -19.806 2.158 4.462 1.00 98.31 86 ALA A C 1
ATOM 701 O O . ALA A 1 86 ? -20.684 1.437 4.934 1.00 98.31 86 ALA A O 1
ATOM 702 N N . CYS A 1 87 ? -18.509 1.844 4.526 1.00 98.62 87 CYS A N 1
ATOM 703 C CA . CYS A 1 87 ? -17.995 0.640 5.172 1.00 98.62 87 CYS A CA 1
ATOM 704 C C . CYS A 1 87 ? -18.430 0.577 6.637 1.00 98.62 87 CYS A C 1
ATOM 706 O O . CYS A 1 87 ? -18.977 -0.432 7.062 1.00 98.62 87 CYS A O 1
ATOM 708 N N . LYS A 1 88 ? -18.284 1.678 7.387 1.00 98.25 88 LYS A N 1
ATOM 709 C CA . LYS A 1 88 ? -18.681 1.758 8.801 1.00 98.25 88 LYS A CA 1
ATOM 710 C C . LYS A 1 88 ? -20.181 1.622 9.044 1.00 98.25 88 LYS A C 1
ATOM 712 O O . LYS A 1 88 ? -20.574 1.185 10.123 1.00 98.25 88 LYS A O 1
ATOM 717 N N . LYS A 1 89 ? -21.015 2.013 8.076 1.00 98.38 89 LYS A N 1
ATOM 718 C CA . LYS A 1 89 ? -22.471 1.797 8.130 1.00 98.38 89 LYS A CA 1
ATOM 719 C C . LYS A 1 89 ? -22.843 0.329 7.922 1.00 98.38 89 LYS A C 1
ATOM 721 O O . LYS A 1 89 ? -23.848 -0.104 8.470 1.00 98.38 89 LYS A O 1
ATOM 726 N N . ILE A 1 90 ? -22.059 -0.404 7.130 1.00 98.44 90 ILE A N 1
ATOM 727 C CA . ILE A 1 90 ? -22.253 -1.841 6.889 1.00 98.44 90 ILE A CA 1
ATOM 728 C C . ILE A 1 90 ? -21.703 -2.647 8.068 1.00 98.44 90 ILE A C 1
ATOM 730 O O . ILE A 1 90 ? -22.411 -3.484 8.619 1.00 98.44 90 ILE A O 1
ATOM 734 N N . ASP A 1 91 ? -20.467 -2.364 8.476 1.00 98.06 91 ASP A N 1
ATOM 735 C CA . ASP A 1 91 ? -19.821 -2.972 9.631 1.00 98.06 91 ASP A CA 1
ATOM 736 C C . ASP A 1 91 ? -19.004 -1.933 10.414 1.00 98.06 91 ASP A C 1
ATOM 738 O O . ASP A 1 91 ? -17.958 -1.434 9.989 1.00 98.06 91 ASP A O 1
ATOM 742 N N . SER A 1 92 ? -19.492 -1.609 11.609 1.00 97.06 92 SER A N 1
ATOM 743 C CA . SER A 1 92 ? -18.835 -0.660 12.512 1.00 97.06 92 SER A CA 1
ATOM 744 C C . SER A 1 92 ? -17.545 -1.211 13.145 1.00 97.06 92 SER A C 1
ATOM 746 O O . SER A 1 92 ? -16.710 -0.421 13.620 1.00 97.06 92 SER A O 1
ATOM 748 N N . GLN A 1 93 ? -17.360 -2.539 13.128 1.00 97.06 93 GLN A N 1
ATOM 749 C CA . GLN A 1 93 ? -16.208 -3.227 13.712 1.00 97.06 93 GLN A CA 1
ATOM 750 C C . GLN A 1 93 ? -14.970 -3.172 12.815 1.00 97.06 93 GLN A C 1
ATOM 752 O O . GLN A 1 93 ? -13.865 -3.128 13.357 1.00 97.06 93 GLN A O 1
ATOM 757 N N . THR A 1 94 ? -15.127 -3.069 11.487 1.00 98.50 94 THR A N 1
ATOM 758 C CA . THR A 1 94 ? -14.006 -2.925 10.540 1.00 98.50 94 THR A CA 1
ATOM 759 C C . THR A 1 94 ? -13.046 -1.830 10.991 1.00 98.50 94 THR A C 1
ATOM 761 O O . THR A 1 94 ? -13.453 -0.685 11.179 1.00 98.50 94 THR A O 1
ATOM 764 N N . ILE A 1 95 ? -11.763 -2.138 11.149 1.00 98.69 95 ILE A N 1
ATOM 765 C CA . ILE A 1 95 ? -10.728 -1.145 11.446 1.00 98.69 95 ILE A CA 1
ATOM 766 C C . ILE A 1 95 ? -10.350 -0.449 10.140 1.00 98.69 95 ILE A C 1
ATOM 768 O O . ILE A 1 95 ? -9.931 -1.085 9.178 1.00 98.69 95 ILE A O 1
ATOM 772 N N . THR A 1 96 ? -10.500 0.868 10.099 1.00 98.75 96 THR A N 1
ATOM 773 C CA . THR A 1 96 ? -10.262 1.664 8.891 1.00 98.75 96 THR A CA 1
ATOM 774 C C . THR A 1 96 ? -8.939 2.407 8.980 1.00 98.75 96 THR A C 1
ATOM 776 O O . THR A 1 96 ? -8.617 3.029 9.996 1.00 98.75 96 THR A O 1
ATOM 779 N N . VAL A 1 97 ? -8.167 2.335 7.903 1.00 98.69 97 VAL A N 1
ATOM 780 C CA . VAL A 1 97 ? -6.825 2.897 7.799 1.00 98.69 97 VAL A CA 1
ATOM 781 C C . VAL A 1 97 ? -6.749 3.749 6.539 1.00 98.69 97 VAL A C 1
ATOM 783 O O . VAL A 1 97 ? -7.186 3.313 5.478 1.00 98.69 97 VAL A O 1
ATOM 786 N N . ILE A 1 98 ? -6.158 4.937 6.628 1.00 98.00 98 ILE A N 1
ATOM 787 C CA . ILE A 1 98 ? -5.710 5.681 5.442 1.00 98.00 98 ILE A CA 1
ATOM 788 C C . ILE A 1 98 ? -4.208 5.914 5.488 1.00 98.00 98 ILE A C 1
ATOM 790 O O . ILE A 1 98 ? -3.637 6.038 6.568 1.00 98.00 98 ILE A O 1
ATOM 794 N N . GLY A 1 99 ? -3.577 6.027 4.327 1.00 94.94 99 GLY A N 1
ATOM 795 C CA . GLY A 1 99 ? -2.184 6.449 4.194 1.00 94.94 99 GLY A CA 1
ATOM 796 C C . GLY A 1 99 ? -1.908 6.930 2.775 1.00 94.94 99 GLY A C 1
ATOM 797 O O . GLY A 1 99 ? -2.571 6.496 1.842 1.00 94.94 99 GLY A O 1
ATOM 798 N N . GLY A 1 100 ? -0.964 7.847 2.594 1.00 90.31 100 GLY A N 1
ATOM 799 C CA . GLY A 1 100 ? -0.643 8.388 1.272 1.00 90.31 100 GLY A CA 1
ATOM 800 C C . GLY A 1 100 ? -0.112 9.815 1.326 1.00 90.31 100 GLY A C 1
ATOM 801 O O . GLY A 1 100 ? -0.030 10.432 2.391 1.00 90.31 100 GLY A O 1
ATOM 802 N N . ALA A 1 101 ? 0.269 10.339 0.161 1.00 85.62 101 ALA A N 1
ATOM 803 C CA . ALA A 1 101 ? 1.029 11.585 0.052 1.00 85.62 101 ALA A CA 1
ATOM 804 C C . ALA A 1 101 ? 0.249 12.843 0.481 1.00 85.62 101 ALA A C 1
ATOM 806 O O . ALA A 1 101 ? 0.868 13.863 0.786 1.00 85.62 101 ALA A O 1
ATOM 807 N N . SER A 1 102 ? -1.086 12.778 0.571 1.00 85.06 102 SER A N 1
ATOM 808 C CA . SER A 1 102 ? -1.909 13.883 1.091 1.00 85.06 102 SER A CA 1
ATOM 809 C C . SER A 1 102 ? -1.716 14.155 2.585 1.00 85.06 102 SER A C 1
ATOM 811 O O . SER A 1 102 ? -2.152 15.186 3.104 1.00 85.06 102 SER A O 1
ATOM 813 N N . ILE A 1 103 ? -1.068 13.244 3.312 1.00 85.00 103 ILE A N 1
ATOM 814 C CA . ILE A 1 103 ? -0.867 13.360 4.753 1.00 85.00 103 ILE A CA 1
ATOM 815 C C . ILE A 1 103 ? 0.566 13.815 5.007 1.00 85.00 103 ILE A C 1
ATOM 817 O O . ILE A 1 103 ? 1.500 13.019 5.079 1.00 85.00 103 ILE A O 1
ATOM 821 N N . ALA A 1 104 ? 0.751 15.127 5.154 1.00 72.12 104 ALA A N 1
ATOM 822 C CA . ALA A 1 104 ? 2.074 15.691 5.389 1.00 72.12 104 ALA A CA 1
ATOM 823 C C . ALA A 1 104 ? 2.661 15.219 6.733 1.00 72.12 104 ALA A C 1
ATOM 825 O O . ALA A 1 104 ? 2.109 15.514 7.801 1.00 72.12 104 ALA A O 1
ATOM 826 N N . ARG A 1 105 ? 3.824 14.550 6.667 1.00 68.31 105 ARG A N 1
ATOM 827 C CA . ARG A 1 105 ? 4.549 13.960 7.808 1.00 68.31 105 ARG A CA 1
ATOM 828 C C . ARG A 1 105 ? 4.766 14.932 8.958 1.00 68.31 105 ARG A C 1
ATOM 830 O O . ARG A 1 105 ? 4.635 14.526 10.104 1.00 68.31 105 ARG A O 1
ATOM 837 N N . ASN A 1 106 ? 5.115 16.185 8.692 1.00 70.38 106 ASN A N 1
ATOM 838 C CA . ASN A 1 106 ? 5.470 17.161 9.730 1.00 70.38 106 ASN A CA 1
ATOM 839 C C . ASN A 1 106 ? 4.331 18.142 10.039 1.00 70.38 106 ASN A C 1
ATOM 841 O O . ASN A 1 106 ? 4.569 19.222 10.569 1.00 70.38 106 ASN A O 1
ATOM 845 N N . SER A 1 107 ? 3.092 17.773 9.705 1.00 79.94 107 SER A N 1
ATOM 846 C CA . SER A 1 107 ? 1.919 18.608 9.950 1.00 79.94 107 SER A CA 1
ATOM 847 C C . SER A 1 107 ? 1.015 18.023 11.029 1.00 79.94 107 SER A C 1
ATOM 849 O O . SER A 1 107 ? 0.872 16.808 11.159 1.00 79.94 107 SER A O 1
ATOM 851 N N . ASP A 1 108 ? 0.311 18.904 11.733 1.00 87.75 108 ASP A N 1
ATOM 852 C CA . ASP A 1 108 ? -0.796 18.539 12.618 1.00 87.75 108 ASP A CA 1
ATOM 853 C C . ASP A 1 108 ? -2.119 18.304 11.859 1.00 87.75 108 ASP A C 1
ATOM 855 O O . ASP A 1 108 ? -3.175 18.145 12.477 1.00 8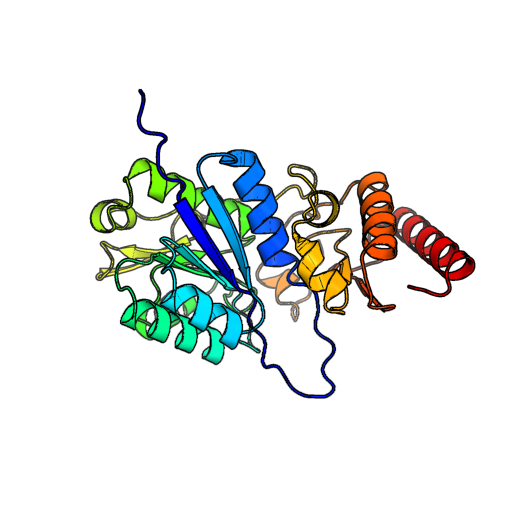7.75 108 ASP A O 1
ATOM 859 N N . ASN A 1 109 ? -2.093 18.239 10.519 1.00 88.88 109 ASN A N 1
ATOM 860 C CA . ASN A 1 109 ? -3.297 18.054 9.699 1.00 88.88 109 ASN A CA 1
ATOM 861 C C . ASN A 1 109 ? -4.034 16.742 10.030 1.00 88.88 109 ASN A C 1
ATOM 863 O O . ASN A 1 109 ? -5.261 16.684 9.954 1.00 88.88 109 ASN A O 1
ATOM 867 N N . TYR A 1 110 ? -3.316 15.715 10.507 1.00 91.88 110 TYR A N 1
ATOM 868 C CA . TYR A 1 110 ? -3.920 14.466 10.987 1.00 91.88 110 TYR A CA 1
ATOM 869 C C . TYR A 1 110 ? -4.988 14.706 12.069 1.00 91.88 110 TYR A C 1
ATOM 871 O O . TYR A 1 110 ? -6.000 14.008 12.089 1.00 91.88 110 TYR A O 1
ATOM 879 N N . LYS A 1 111 ? -4.816 15.725 12.932 1.00 94.88 111 LYS A N 1
ATOM 880 C CA . LYS A 1 111 ? -5.796 16.080 13.971 1.00 94.88 111 LYS A CA 1
ATOM 881 C C . LYS A 1 111 ? -7.116 16.513 13.341 1.00 94.88 111 LYS A C 1
ATOM 883 O O . LYS A 1 111 ? -8.177 16.072 13.775 1.00 94.88 111 LYS A O 1
ATOM 888 N N . LYS A 1 112 ? -7.057 17.346 12.295 1.00 94.06 112 LYS A N 1
ATOM 889 C CA . LYS A 1 112 ? -8.236 17.815 11.552 1.00 94.06 112 LYS A CA 1
ATOM 890 C C . LYS A 1 112 ? -8.903 16.665 10.798 1.00 94.06 112 LYS A C 1
ATOM 892 O O . LYS A 1 112 ? -10.122 16.532 10.875 1.00 94.06 112 LYS A O 1
ATOM 897 N N . ILE A 1 113 ? -8.118 15.818 10.129 1.00 95.00 113 ILE A N 1
ATOM 898 C CA . ILE A 1 113 ? -8.633 14.657 9.390 1.00 95.00 113 ILE A CA 1
ATOM 899 C C . ILE A 1 113 ? -9.371 13.701 10.339 1.00 95.00 113 ILE A C 1
ATOM 901 O O . ILE A 1 113 ? -10.526 13.371 10.078 1.00 95.00 113 ILE A O 1
ATOM 905 N N . LEU A 1 114 ? -8.765 13.318 11.469 1.00 96.12 114 LEU A N 1
ATOM 906 C CA . LEU A 1 114 ? -9.391 12.418 12.450 1.00 96.12 114 LEU A CA 1
ATOM 907 C C . LEU A 1 114 ? -10.600 13.039 13.157 1.00 96.12 114 LEU A C 1
ATOM 909 O O . LEU A 1 114 ? -11.530 12.310 13.500 1.00 96.12 114 LEU A O 1
ATOM 913 N N . LYS A 1 115 ? -10.588 14.358 13.394 1.00 95.25 115 LYS A N 1
ATOM 914 C CA . LYS A 1 115 ? -11.714 15.082 14.003 1.00 95.25 115 LYS A CA 1
ATOM 915 C C . LYS A 1 115 ? -12.925 15.121 13.073 1.00 95.25 115 LYS A C 1
ATOM 917 O O . LYS A 1 115 ? -14.043 14.901 13.524 1.00 95.25 115 LYS A O 1
ATOM 922 N N . ASN A 1 116 ? -12.703 15.406 11.793 1.00 95.56 116 ASN A N 1
ATOM 923 C CA . ASN A 1 116 ? -13.784 15.577 10.822 1.00 95.56 116 ASN A CA 1
ATOM 924 C C . ASN A 1 116 ? -14.333 14.244 10.294 1.00 95.56 116 ASN A C 1
ATOM 926 O O . ASN A 1 116 ? -15.412 14.227 9.712 1.00 95.56 116 ASN A O 1
ATOM 930 N N . ASN A 1 117 ? -13.613 13.137 10.501 1.00 96.56 117 ASN A N 1
ATOM 931 C CA . ASN A 1 117 ? -13.969 11.820 9.980 1.00 96.56 117 ASN A CA 1
ATOM 932 C C . ASN A 1 117 ? -14.012 10.786 11.118 1.00 96.56 117 ASN A C 1
ATOM 934 O O . ASN A 1 117 ? -13.057 10.029 11.301 1.00 96.56 117 ASN A O 1
ATOM 938 N N . PRO A 1 118 ? -15.109 10.718 11.896 1.00 94.88 118 PRO A N 1
ATOM 939 C CA . PRO A 1 118 ? -15.216 9.799 13.034 1.00 94.88 118 PRO A CA 1
ATOM 940 C C . PRO A 1 118 ? -15.171 8.321 12.620 1.00 94.88 118 PRO A C 1
ATOM 942 O O . PRO A 1 118 ? -14.763 7.475 13.411 1.00 94.88 118 PRO A O 1
ATOM 945 N N . GLY A 1 119 ? -15.550 8.015 11.374 1.00 95.94 119 GLY A N 1
ATOM 946 C CA . GLY A 1 119 ? -15.463 6.672 10.808 1.00 95.94 119 GLY A CA 1
ATOM 947 C C . GLY A 1 119 ? -14.038 6.199 10.514 1.00 95.94 119 GLY A C 1
ATOM 948 O O . GLY A 1 119 ? -13.855 5.003 10.361 1.00 95.94 119 GLY A O 1
ATOM 949 N N . LEU A 1 120 ? -13.045 7.093 10.458 1.00 98.06 120 LEU A N 1
ATOM 950 C CA . LEU A 1 120 ? -11.645 6.749 10.204 1.00 98.06 120 LEU A CA 1
ATOM 951 C C . LEU A 1 120 ? -10.924 6.413 11.510 1.00 98.06 120 LEU A C 1
ATOM 953 O O . LEU A 1 120 ? -10.819 7.298 12.354 1.00 98.06 120 LEU A O 1
ATOM 957 N N . ASP A 1 121 ? -10.386 5.206 11.689 1.00 98.25 121 ASP A N 1
ATOM 958 C CA . ASP A 1 121 ? -9.732 4.794 12.943 1.00 98.25 121 ASP A CA 1
ATOM 959 C C . ASP A 1 121 ? -8.231 5.149 12.994 1.00 98.25 121 ASP A C 1
ATOM 961 O O . ASP A 1 121 ? -7.749 5.635 14.023 1.00 98.25 121 ASP A O 1
ATOM 965 N N . ILE A 1 122 ? -7.490 4.912 11.905 1.00 98.19 122 ILE A N 1
ATOM 966 C CA . ILE A 1 122 ? -6.021 5.002 11.873 1.00 98.19 122 ILE A CA 1
ATOM 967 C C . ILE A 1 122 ? -5.541 5.776 10.643 1.00 98.19 122 ILE A C 1
ATOM 969 O O . ILE A 1 122 ? -5.981 5.545 9.523 1.00 98.19 122 ILE A O 1
ATOM 973 N N . ILE A 1 123 ? -4.570 6.659 10.843 1.00 97.12 123 ILE A N 1
ATOM 974 C CA . ILE A 1 123 ? -3.768 7.246 9.773 1.00 97.12 123 ILE A CA 1
ATOM 975 C C . ILE A 1 123 ? -2.382 6.603 9.820 1.00 97.12 123 ILE A C 1
ATOM 977 O O . ILE A 1 123 ? -1.637 6.838 10.770 1.00 97.12 123 ILE A O 1
ATOM 981 N N . ALA A 1 124 ? -2.036 5.807 8.812 1.00 95.00 124 ALA A N 1
ATOM 982 C CA . ALA A 1 124 ? -0.678 5.333 8.589 1.00 95.00 124 ALA A CA 1
ATOM 983 C C . ALA A 1 124 ? 0.173 6.488 8.044 1.00 95.00 124 ALA A C 1
ATOM 985 O O . ALA A 1 124 ? -0.196 7.154 7.075 1.00 95.00 124 ALA A O 1
ATOM 986 N N . LEU A 1 125 ? 1.299 6.745 8.699 1.00 89.06 125 LEU A N 1
ATOM 987 C CA . LEU A 1 125 ? 2.232 7.807 8.346 1.00 89.06 125 LEU A CA 1
ATOM 988 C C . LEU A 1 125 ? 3.464 7.212 7.662 1.00 89.06 125 LEU A C 1
ATOM 990 O O . LEU A 1 125 ? 3.819 6.057 7.907 1.00 89.06 125 LEU A O 1
ATOM 994 N N . ASP A 1 126 ? 4.133 8.041 6.860 1.00 80.69 126 ASP A N 1
ATOM 995 C CA . ASP A 1 126 ? 5.353 7.700 6.123 1.00 80.69 126 ASP A CA 1
ATOM 996 C C . ASP A 1 126 ? 5.152 6.570 5.094 1.00 80.69 126 ASP A C 1
ATOM 998 O O . ASP A 1 126 ? 4.104 6.483 4.454 1.00 80.69 126 ASP A O 1
ATOM 1002 N N . GLN A 1 127 ? 6.177 5.744 4.872 1.00 86.44 127 GLN A N 1
ATOM 1003 C CA . GLN A 1 127 ? 6.086 4.576 3.999 1.00 86.44 127 GLN A CA 1
ATOM 1004 C C . GLN A 1 127 ? 5.177 3.526 4.641 1.00 86.44 127 GLN A C 1
ATOM 1006 O O . GLN A 1 127 ? 5.441 3.033 5.744 1.00 86.44 127 GLN A O 1
ATOM 1011 N N . GLY A 1 128 ? 4.081 3.223 3.946 1.00 91.81 128 GLY A N 1
ATOM 1012 C CA . GLY A 1 128 ? 2.948 2.491 4.498 1.00 91.81 128 GLY A CA 1
ATOM 1013 C C . GLY A 1 128 ? 3.267 1.063 4.926 1.00 91.81 128 GLY A C 1
ATOM 1014 O O . GLY A 1 128 ? 2.597 0.557 5.814 1.00 91.81 128 GLY A O 1
ATOM 1015 N N . GLU A 1 129 ? 4.294 0.420 4.371 1.00 95.50 129 GLU A N 1
ATOM 1016 C CA . GLU A 1 129 ? 4.626 -0.980 4.652 1.00 95.50 129 GLU A CA 1
ATOM 1017 C C . GLU A 1 129 ? 4.910 -1.231 6.140 1.00 95.50 129 GLU A C 1
ATOM 1019 O O . GLU A 1 129 ? 4.282 -2.089 6.764 1.00 95.50 129 GLU A O 1
ATOM 1024 N N . LYS A 1 130 ? 5.814 -0.444 6.740 1.00 93.69 130 LYS A N 1
ATOM 1025 C CA . LYS A 1 130 ? 6.183 -0.590 8.158 1.00 93.69 130 LYS A CA 1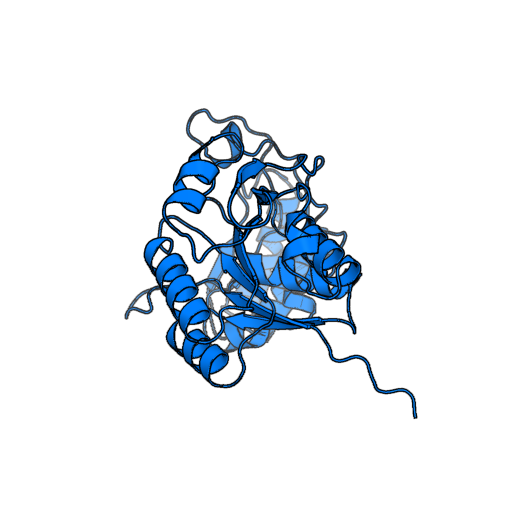
ATOM 1026 C C . LYS A 1 130 ? 5.031 -0.201 9.082 1.00 93.69 130 LYS A C 1
ATOM 1028 O O . LYS A 1 130 ? 4.760 -0.900 10.058 1.00 93.69 130 LYS A O 1
ATOM 1033 N N . SER A 1 131 ? 4.349 0.899 8.771 1.00 95.12 131 SER A N 1
ATOM 1034 C CA . SER A 1 131 ? 3.221 1.396 9.564 1.00 95.12 131 SER A CA 1
ATOM 1035 C C . SER A 1 131 ? 2.045 0.417 9.527 1.00 95.12 131 SER A C 1
ATOM 1037 O O . SER A 1 131 ? 1.465 0.110 10.565 1.00 95.12 131 SER A O 1
ATOM 1039 N N . PHE A 1 132 ? 1.744 -0.161 8.362 1.00 97.62 132 PHE A N 1
ATOM 1040 C CA . PHE A 1 132 ? 0.698 -1.167 8.217 1.00 97.62 132 PHE A CA 1
ATOM 1041 C C . PHE A 1 132 ? 1.059 -2.480 8.918 1.00 97.62 132 PHE A C 1
ATOM 1043 O O . PHE A 1 132 ? 0.231 -3.023 9.644 1.00 97.62 132 PHE A O 1
ATOM 1050 N N . ALA A 1 133 ? 2.308 -2.944 8.826 1.00 96.31 133 ALA A N 1
ATOM 1051 C CA . ALA A 1 133 ? 2.760 -4.092 9.612 1.00 96.31 133 ALA A CA 1
ATOM 1052 C C . ALA A 1 133 ? 2.655 -3.841 11.130 1.00 96.31 133 ALA A C 1
ATOM 1054 O O . ALA A 1 133 ? 2.244 -4.730 11.872 1.00 96.31 133 ALA A O 1
ATOM 1055 N N . ALA A 1 134 ? 2.946 -2.624 11.607 1.00 96.19 134 ALA A N 1
ATOM 1056 C CA . ALA A 1 134 ? 2.754 -2.257 13.012 1.00 96.19 134 ALA A CA 1
ATOM 1057 C C . ALA A 1 134 ? 1.270 -2.273 13.433 1.00 96.19 134 ALA A C 1
ATOM 1059 O O . ALA A 1 134 ? 0.957 -2.704 14.547 1.00 96.19 134 ALA A O 1
ATOM 1060 N N . ILE A 1 135 ? 0.358 -1.861 12.541 1.00 97.94 135 ILE A N 1
ATOM 1061 C CA . ILE A 1 135 ? -1.095 -1.999 12.735 1.00 97.94 135 ILE A CA 1
ATOM 1062 C C . ILE A 1 135 ? -1.470 -3.478 12.875 1.00 97.94 135 ILE A C 1
ATOM 1064 O O . ILE A 1 135 ? -2.108 -3.844 13.861 1.00 97.94 135 ILE A O 1
ATOM 1068 N N . LEU A 1 136 ? -1.033 -4.338 11.948 1.00 97.94 136 LEU A N 1
ATOM 1069 C CA . LEU A 1 136 ? -1.328 -5.775 11.991 1.00 97.94 136 LEU A CA 1
ATOM 1070 C C . LEU A 1 136 ? -0.768 -6.439 13.250 1.00 97.94 136 LEU A C 1
ATOM 1072 O O . LEU A 1 136 ? -1.487 -7.173 13.924 1.00 97.94 136 LEU A O 1
ATOM 1076 N N . LYS A 1 137 ? 0.476 -6.119 13.629 1.00 96.94 137 LYS A N 1
ATOM 1077 C CA . LYS A 1 137 ? 1.081 -6.584 14.883 1.00 96.94 137 LYS A CA 1
ATOM 1078 C C . LYS A 1 137 ? 0.194 -6.252 16.082 1.00 96.94 137 LYS A C 1
ATOM 1080 O O . LYS A 1 137 ? -0.105 -7.138 16.876 1.00 96.94 137 LYS A O 1
ATOM 1085 N N . ARG A 1 138 ? -0.255 -4.996 16.196 1.00 96.94 138 ARG A N 1
ATOM 1086 C CA . ARG A 1 138 ? -1.140 -4.566 17.288 1.00 96.94 138 ARG A CA 1
ATOM 1087 C C . ARG A 1 138 ? -2.482 -5.295 17.254 1.00 96.94 138 ARG A C 1
ATOM 1089 O O . ARG A 1 138 ? -2.981 -5.665 18.308 1.00 96.94 138 ARG A O 1
ATOM 1096 N N . ILE A 1 139 ? -3.063 -5.489 16.071 1.00 97.44 139 ILE A N 1
ATOM 1097 C CA . ILE A 1 139 ? -4.334 -6.206 15.909 1.00 97.44 139 ILE A CA 1
ATOM 1098 C C . ILE A 1 139 ? -4.214 -7.645 16.418 1.00 97.44 139 ILE A C 1
ATOM 1100 O O . ILE A 1 139 ? -5.085 -8.084 17.165 1.00 97.44 139 ILE A O 1
ATOM 1104 N N . PHE A 1 140 ? -3.134 -8.347 16.068 1.00 96.56 140 PHE A N 1
ATOM 1105 C CA . PHE A 1 140 ? -2.891 -9.710 16.538 1.00 96.56 140 PHE A CA 1
ATOM 1106 C C . PHE A 1 140 ? -2.612 -9.778 18.045 1.00 96.56 140 PHE A C 1
ATOM 1108 O O . PHE A 1 140 ? -3.162 -10.639 18.720 1.00 96.56 140 PHE A O 1
ATOM 1115 N N . GLU A 1 141 ? -1.815 -8.854 18.595 1.00 96.25 141 GLU A N 1
ATOM 1116 C CA . GLU A 1 141 ? -1.548 -8.775 20.044 1.00 96.25 141 GLU A CA 1
ATOM 1117 C C . GLU A 1 141 ? -2.814 -8.519 20.877 1.00 96.25 141 GLU A C 1
ATOM 1119 O O . GLU A 1 141 ? -2.868 -8.878 22.052 1.00 96.25 141 GLU A O 1
ATOM 1124 N N . CYS A 1 142 ? -3.815 -7.865 20.287 1.00 96.62 142 CYS A N 1
ATOM 1125 C CA . CYS A 1 142 ? -5.048 -7.471 20.960 1.00 96.62 142 CYS A CA 1
ATOM 1126 C C . CYS A 1 142 ? -6.267 -8.312 20.559 1.00 96.62 142 CYS A C 1
ATOM 1128 O O . CYS A 1 142 ? -7.366 -7.977 20.993 1.00 96.62 142 CYS A O 1
ATOM 1130 N N . ASP A 1 143 ? -6.096 -9.348 19.733 1.00 95.31 143 ASP A N 1
ATOM 1131 C CA . ASP A 1 143 ? -7.176 -10.215 19.239 1.00 95.31 143 ASP A CA 1
ATOM 1132 C C . ASP A 1 143 ? -8.388 -9.417 18.716 1.00 95.31 143 ASP A C 1
ATOM 1134 O O . ASP A 1 143 ? -9.524 -9.587 19.152 1.00 95.31 143 ASP A O 1
ATOM 1138 N N . LEU A 1 144 ? -8.120 -8.439 17.837 1.00 95.25 144 LEU A N 1
ATOM 1139 C CA . LEU A 1 144 ? -9.114 -7.514 17.260 1.00 95.25 144 LEU A CA 1
ATOM 1140 C C . LEU A 1 144 ? -9.882 -6.623 18.260 1.00 95.25 144 LEU A C 1
ATOM 1142 O O . LEU A 1 144 ? -10.723 -5.822 17.844 1.00 95.25 144 LEU A O 1
ATOM 1146 N N . ASN A 1 145 ? -9.573 -6.667 19.558 1.00 96.25 145 ASN A N 1
ATOM 1147 C CA . ASN A 1 145 ? -10.232 -5.830 20.553 1.00 96.25 145 ASN A CA 1
ATOM 1148 C C . ASN A 1 145 ? -9.845 -4.351 20.374 1.00 96.25 145 ASN A C 1
ATOM 1150 O O . ASN A 1 145 ? -8.737 -3.926 20.716 1.00 96.25 145 ASN A O 1
ATOM 1154 N N . LYS A 1 146 ? -10.786 -3.540 19.873 1.00 95.38 146 LYS A N 1
ATOM 1155 C CA . LYS A 1 146 ? -10.568 -2.113 19.589 1.00 95.38 146 LYS A CA 1
ATOM 1156 C C . LYS A 1 146 ? -10.161 -1.308 20.825 1.00 95.38 146 LYS A C 1
ATOM 1158 O O . LYS A 1 146 ? -9.324 -0.416 20.703 1.00 95.38 146 LYS A O 1
ATOM 1163 N N . GLU A 1 147 ? -10.705 -1.606 22.002 1.00 95.38 147 GLU A N 1
ATOM 1164 C CA . GLU A 1 147 ? -10.342 -0.888 23.230 1.00 95.38 147 GLU A CA 1
ATOM 1165 C C . GLU A 1 147 ? -8.861 -1.089 23.557 1.00 95.38 147 GLU A C 1
ATOM 1167 O O . GLU A 1 147 ? -8.146 -0.121 23.821 1.00 95.38 147 GLU A O 1
ATOM 1172 N N . LEU A 1 148 ? -8.370 -2.325 23.432 1.00 97.06 148 LEU A N 1
ATOM 1173 C CA . LEU A 1 148 ? -6.960 -2.649 23.641 1.00 97.06 148 LEU A CA 1
ATOM 1174 C C . LEU A 1 148 ? -6.068 -2.073 22.535 1.00 97.06 148 LEU A C 1
ATOM 1176 O O . LEU A 1 148 ? -5.024 -1.489 22.840 1.00 97.06 148 LEU A O 1
ATOM 1180 N N . ILE A 1 149 ? -6.494 -2.156 21.270 1.00 97.06 149 ILE A N 1
ATOM 1181 C CA . ILE A 1 149 ? -5.745 -1.626 20.120 1.00 97.06 149 ILE A CA 1
ATOM 1182 C C . ILE A 1 149 ? -5.464 -0.132 20.302 1.00 97.06 149 ILE A C 1
ATOM 1184 O O . ILE A 1 149 ? -4.323 0.296 20.101 1.00 97.06 149 ILE A O 1
ATOM 1188 N N . PHE A 1 150 ? -6.473 0.642 20.716 1.00 97.12 150 PHE A N 1
ATOM 1189 C CA . PHE A 1 150 ? -6.394 2.101 20.852 1.00 97.12 150 PHE A CA 1
ATOM 1190 C C . PHE A 1 150 ? -6.060 2.591 22.268 1.00 97.12 150 PHE A C 1
ATOM 1192 O O . PHE A 1 150 ? -5.981 3.802 22.478 1.00 97.12 150 PHE A O 1
ATOM 1199 N N . SER A 1 151 ? -5.826 1.689 23.228 1.00 95.19 151 SER A N 1
ATOM 1200 C CA . SER A 1 151 ? -5.453 2.033 24.614 1.00 95.19 151 SER A CA 1
ATOM 1201 C C . SER A 1 151 ? -4.130 2.803 24.724 1.00 95.19 151 SER A C 1
ATOM 1203 O O . SER A 1 151 ? -3.898 3.538 25.682 1.00 95.19 151 SER A O 1
ATOM 1205 N N . LYS A 1 152 ? -3.250 2.644 23.730 1.00 93.38 152 LYS A N 1
ATOM 1206 C CA . LYS A 1 152 ? -1.928 3.272 23.663 1.00 93.38 152 LYS A CA 1
ATOM 1207 C C . LYS A 1 152 ? -1.587 3.685 22.238 1.00 93.38 152 LYS A C 1
ATOM 1209 O O . LYS A 1 152 ? -2.060 3.074 21.275 1.00 93.38 152 LYS A O 1
ATOM 1214 N N . ASN A 1 153 ? -0.687 4.658 22.115 1.00 92.19 153 ASN A N 1
ATOM 1215 C CA . ASN A 1 153 ? -0.196 5.139 20.826 1.00 92.19 153 ASN A CA 1
ATOM 1216 C C . ASN A 1 153 ? 0.332 3.988 19.949 1.00 92.19 153 ASN A C 1
ATOM 1218 O O . ASN A 1 153 ? 0.837 2.966 20.434 1.00 92.19 153 ASN A O 1
ATOM 1222 N N . LEU A 1 154 ? 0.205 4.163 18.636 1.00 93.88 154 LEU A N 1
ATOM 1223 C CA . LEU A 1 154 ? 0.614 3.183 17.637 1.00 93.88 154 LEU A CA 1
ATOM 1224 C C . LEU A 1 154 ? 1.761 3.756 16.805 1.00 93.88 154 LEU A C 1
ATOM 1226 O O . LEU A 1 154 ? 1.606 4.804 16.181 1.00 93.88 154 LEU A O 1
ATOM 1230 N N . ALA A 1 155 ? 2.918 3.093 16.837 1.00 92.50 155 ALA A N 1
ATOM 1231 C CA . ALA A 1 155 ? 4.101 3.538 16.108 1.00 92.50 155 ALA A CA 1
ATOM 1232 C C . ALA A 1 155 ? 3.818 3.629 14.598 1.00 92.50 155 ALA A C 1
ATOM 1234 O O . ALA A 1 155 ? 3.086 2.811 14.041 1.00 92.50 155 ALA A O 1
ATOM 1235 N N . GLY A 1 156 ? 4.363 4.658 13.951 1.00 92.00 156 GLY A N 1
ATOM 1236 C CA . GLY A 1 156 ? 4.139 4.955 12.536 1.00 92.00 156 GLY A CA 1
ATOM 1237 C C . GLY A 1 156 ? 2.728 5.442 12.211 1.00 92.00 156 GLY A C 1
ATOM 1238 O O . GLY A 1 156 ? 2.394 5.583 11.040 1.00 92.00 156 GLY A O 1
ATOM 1239 N N . CYS A 1 157 ? 1.881 5.699 13.213 1.00 95.12 157 CYS A N 1
ATOM 1240 C CA . CYS A 1 157 ? 0.473 6.004 12.993 1.00 95.12 157 CYS A CA 1
ATOM 1241 C C . CYS A 1 157 ? -0.007 7.211 13.807 1.00 95.12 157 CYS A C 1
ATOM 1243 O O . CYS A 1 157 ? 0.537 7.544 14.862 1.00 95.12 157 CYS A O 1
ATOM 1245 N N . ALA A 1 158 ? -1.088 7.834 13.346 1.00 95.62 158 ALA A N 1
ATOM 1246 C CA . ALA A 1 158 ? -1.920 8.722 14.146 1.00 95.62 158 ALA A CA 1
ATOM 1247 C C . ALA A 1 158 ? -3.308 8.105 14.362 1.00 95.62 158 ALA A C 1
ATOM 1249 O O . ALA A 1 158 ? -3.886 7.512 13.454 1.00 95.62 158 ALA A O 1
ATOM 1250 N N . THR A 1 159 ? -3.835 8.223 15.578 1.00 96.75 159 THR A N 1
ATOM 1251 C CA . THR A 1 159 ? -5.101 7.602 16.012 1.00 96.75 159 THR A CA 1
ATOM 1252 C C . THR A 1 159 ? -5.829 8.514 16.998 1.00 96.75 159 THR A C 1
ATOM 1254 O O . THR A 1 159 ? -5.303 9.559 17.383 1.00 96.75 159 THR A O 1
ATOM 1257 N N . ARG A 1 160 ? -7.032 8.132 17.435 1.00 96.81 160 ARG A N 1
ATOM 1258 C CA . ARG A 1 160 ? -7.676 8.716 18.623 1.00 96.81 160 ARG A CA 1
ATOM 1259 C C . ARG A 1 160 ? -7.382 7.838 19.836 1.00 96.81 160 ARG A C 1
ATOM 1261 O O . ARG A 1 160 ? -7.668 6.641 19.796 1.00 96.81 160 ARG A O 1
ATOM 1268 N N . LEU A 1 161 ? -6.861 8.423 20.916 1.00 93.81 161 LEU A N 1
ATOM 1269 C CA . LEU A 1 161 ? -6.592 7.680 22.152 1.00 93.81 161 LEU A CA 1
ATOM 1270 C C . LEU A 1 161 ? -7.894 7.068 22.695 1.00 93.81 161 LEU A C 1
ATOM 1272 O O . LEU A 1 161 ? -8.921 7.745 22.742 1.00 93.81 161 LEU A O 1
ATOM 1276 N N . ASN A 1 162 ? -7.879 5.792 23.079 1.00 92.25 162 ASN A N 1
ATOM 1277 C CA . ASN A 1 162 ? -9.071 5.028 23.476 1.00 92.25 162 ASN A CA 1
ATOM 1278 C C . ASN A 1 162 ? -10.194 5.039 22.411 1.00 92.25 162 ASN A C 1
ATOM 1280 O O . ASN A 1 162 ? -11.375 4.963 22.742 1.00 92.25 162 ASN A O 1
ATOM 1284 N N . GLY A 1 163 ? -9.854 5.241 21.132 1.00 89.00 163 GLY A N 1
ATOM 1285 C CA . GLY A 1 163 ? -10.775 5.274 19.987 1.00 89.00 163 GLY A CA 1
ATOM 1286 C C . GLY A 1 163 ? -11.598 6.562 19.827 1.00 89.00 163 GLY A C 1
ATOM 1287 O O . GLY A 1 163 ? -12.082 6.852 18.729 1.00 89.00 163 GLY A O 1
ATOM 1288 N N . ARG A 1 164 ? -11.728 7.367 20.889 1.00 91.00 164 ARG A N 1
ATOM 1289 C CA . ARG A 1 164 ? -12.607 8.557 20.946 1.00 91.00 164 ARG A CA 1
ATOM 1290 C C . ARG A 1 164 ? -11.996 9.798 21.604 1.00 91.00 164 ARG A C 1
ATOM 1292 O O . ARG A 1 164 ? -12.623 10.850 21.611 1.00 91.00 164 ARG A O 1
ATOM 1299 N N . GLY A 1 165 ? -10.814 9.668 22.193 1.00 91.06 165 GLY A N 1
ATOM 1300 C CA . GLY A 1 165 ? -10.088 10.752 22.842 1.00 91.06 165 GLY A CA 1
ATOM 1301 C C . GLY A 1 165 ? -9.387 11.685 21.847 1.00 91.06 165 GLY A C 1
ATOM 1302 O O . GLY A 1 165 ? -9.693 11.672 20.650 1.00 91.06 165 GLY A O 1
ATOM 1303 N N . PRO A 1 166 ? -8.433 12.507 22.322 1.00 93.94 166 PRO A N 1
ATOM 1304 C CA . PRO A 1 166 ? -7.682 13.399 21.450 1.00 93.94 166 PRO A CA 1
ATOM 1305 C C . PRO A 1 166 ? -6.919 12.615 20.378 1.00 93.94 166 PRO A C 1
ATOM 1307 O O . PRO A 1 166 ? -6.495 11.474 20.588 1.00 93.94 166 PRO A O 1
ATOM 1310 N N . ALA A 1 167 ? -6.734 13.254 19.224 1.00 95.88 167 ALA A N 1
ATOM 1311 C CA . ALA A 1 167 ? -5.866 12.734 18.182 1.00 95.88 167 ALA A CA 1
ATOM 1312 C C . ALA A 1 167 ? -4.412 12.743 18.676 1.00 95.88 167 ALA A C 1
ATOM 1314 O O . ALA A 1 167 ? -3.891 13.784 19.079 1.00 95.88 167 ALA A O 1
ATOM 1315 N N . VAL A 1 168 ? -3.772 11.581 18.625 1.00 94.75 168 VAL A N 1
ATOM 1316 C CA . VAL A 1 168 ? -2.402 11.339 19.076 1.00 94.75 168 VAL A CA 1
ATOM 1317 C C . VAL A 1 168 ? -1.592 10.728 17.945 1.00 94.75 168 VAL A C 1
ATOM 1319 O O . VAL A 1 168 ? -2.115 9.978 17.119 1.00 94.75 168 VAL A O 1
ATOM 1322 N N . ARG A 1 169 ? -0.299 11.036 17.922 1.00 92.19 169 ARG A N 1
ATOM 1323 C CA . ARG A 1 169 ? 0.666 10.470 16.983 1.00 92.19 169 ARG A CA 1
ATOM 1324 C C . ARG A 1 169 ? 1.633 9.575 17.748 1.00 92.19 169 ARG A C 1
ATOM 1326 O O . ARG A 1 169 ? 2.160 9.987 18.779 1.00 92.19 169 ARG A O 1
ATOM 1333 N N . GLY A 1 170 ? 1.837 8.354 17.266 1.00 91.81 170 GLY A N 1
ATOM 1334 C CA . GLY A 1 170 ? 2.859 7.466 17.804 1.00 91.81 170 GLY A CA 1
ATOM 1335 C C . GLY A 1 170 ? 4.260 7.810 17.314 1.00 91.81 170 GLY A C 1
ATOM 1336 O O . GLY A 1 170 ? 4.465 8.709 16.498 1.00 91.81 170 GLY A O 1
ATOM 1337 N N . GLU A 1 171 ? 5.232 7.070 17.832 1.00 90.62 171 GLU A N 1
ATOM 1338 C CA . GLU A 1 171 ? 6.639 7.222 17.470 1.00 90.62 171 GLU A CA 1
ATOM 1339 C C . GLU A 1 171 ? 6.855 7.043 15.965 1.00 90.62 171 GLU A C 1
ATOM 1341 O O . GLU A 1 171 ? 6.187 6.241 15.312 1.00 90.62 171 GLU A O 1
ATOM 1346 N N . ILE A 1 172 ? 7.799 7.795 15.406 1.00 84.62 172 ILE A N 1
ATOM 1347 C CA . ILE A 1 172 ? 8.144 7.719 13.987 1.00 84.62 172 ILE A CA 1
ATOM 1348 C C . ILE A 1 172 ? 8.948 6.441 13.733 1.00 84.62 172 ILE A C 1
ATOM 1350 O O . ILE A 1 172 ? 9.962 6.198 14.385 1.00 84.62 172 ILE A O 1
ATOM 1354 N N . LEU A 1 173 ? 8.546 5.661 12.728 1.00 85.62 173 LEU A N 1
ATOM 1355 C CA . LEU A 1 173 ? 9.316 4.508 12.259 1.00 85.62 173 LEU A CA 1
ATOM 1356 C C . LEU A 1 173 ? 10.454 4.997 11.350 1.00 85.62 173 LEU A C 1
ATOM 1358 O O . LEU A 1 173 ? 10.286 5.172 10.143 1.00 85.62 173 LEU A O 1
ATOM 1362 N N . ALA A 1 174 ? 11.611 5.282 11.948 1.00 76.19 174 ALA A N 1
ATOM 1363 C CA . ALA A 1 174 ? 12.773 5.811 11.238 1.00 76.19 174 ALA A CA 1
ATOM 1364 C C . ALA A 1 174 ? 13.396 4.806 10.239 1.00 76.19 174 ALA A C 1
ATOM 1366 O O . ALA A 1 174 ? 13.156 3.596 10.284 1.00 76.19 174 ALA A O 1
ATOM 1367 N N . GLY A 1 175 ? 14.236 5.332 9.340 1.00 75.38 175 GLY A N 1
ATOM 1368 C CA . GLY A 1 175 ? 15.145 4.541 8.499 1.00 75.38 175 GLY A CA 1
ATOM 1369 C C . GLY A 1 175 ? 14.631 4.129 7.118 1.00 75.38 175 GLY A C 1
ATOM 1370 O O . GLY A 1 175 ? 15.365 3.451 6.413 1.00 75.38 175 GLY A O 1
ATOM 1371 N N . GLY A 1 176 ? 13.417 4.527 6.716 1.00 80.75 176 GLY A N 1
ATOM 1372 C CA . GLY A 1 176 ? 12.826 4.105 5.435 1.00 80.75 176 GLY A CA 1
ATOM 1373 C C . GLY A 1 176 ? 12.693 2.581 5.316 1.00 80.75 176 GLY A C 1
ATOM 1374 O O . GLY A 1 176 ? 13.016 1.842 6.246 1.00 80.75 176 GLY A O 1
ATOM 1375 N N . ILE A 1 177 ? 12.174 2.087 4.202 1.00 88.06 177 ILE A N 1
ATOM 1376 C CA . ILE A 1 177 ? 12.121 0.667 3.871 1.00 88.06 177 ILE A CA 1
ATOM 1377 C C . ILE A 1 177 ? 13.162 0.363 2.801 1.00 88.06 177 ILE A C 1
ATOM 1379 O O . ILE A 1 177 ? 13.277 1.095 1.820 1.00 88.06 177 ILE A O 1
ATOM 1383 N N . ASP A 1 178 ? 13.914 -0.717 3.001 1.00 92.06 178 ASP A N 1
ATOM 1384 C CA . ASP A 1 178 ? 14.690 -1.307 1.919 1.00 92.06 178 ASP A CA 1
ATOM 1385 C C . ASP A 1 178 ? 13.726 -2.060 1.001 1.00 92.06 178 ASP A C 1
ATOM 1387 O O . ASP A 1 178 ? 13.144 -3.071 1.403 1.00 92.06 178 ASP A O 1
ATOM 1391 N N . ILE A 1 179 ? 13.544 -1.564 -0.222 1.00 93.25 179 ILE A N 1
ATOM 1392 C CA . ILE A 1 179 ? 12.632 -2.159 -1.209 1.00 93.25 179 ILE A CA 1
ATOM 1393 C C . ILE A 1 179 ? 13.077 -3.551 -1.679 1.00 93.25 179 ILE A C 1
ATOM 1395 O O . ILE A 1 179 ? 12.300 -4.248 -2.320 1.00 93.25 179 ILE A O 1
ATOM 1399 N N . ASN A 1 180 ? 14.291 -3.985 -1.324 1.00 95.94 180 ASN A N 1
ATOM 1400 C CA . ASN A 1 180 ? 14.786 -5.339 -1.580 1.00 95.94 180 ASN A CA 1
ATOM 1401 C C . ASN A 1 180 ? 14.511 -6.319 -0.426 1.00 95.94 180 ASN A C 1
ATOM 1403 O O . ASN A 1 180 ? 14.811 -7.506 -0.550 1.00 95.94 180 ASN A O 1
ATOM 1407 N N . SER A 1 181 ? 13.984 -5.844 0.710 1.00 95.50 181 SER A N 1
ATOM 1408 C CA . SER A 1 181 ? 13.772 -6.666 1.915 1.00 95.50 181 SER A CA 1
ATOM 1409 C C . SER A 1 181 ? 12.505 -7.529 1.878 1.00 95.50 181 SER A C 1
ATOM 1411 O O . SER A 1 181 ? 12.257 -8.312 2.796 1.00 95.50 181 SER A O 1
ATOM 1413 N N . PHE A 1 182 ? 11.695 -7.390 0.831 1.00 96.38 182 PHE A N 1
ATOM 1414 C CA . PHE A 1 182 ? 10.476 -8.155 0.609 1.00 96.38 182 PHE A CA 1
ATOM 1415 C C . PHE A 1 182 ? 10.298 -8.449 -0.889 1.00 96.38 182 PHE A C 1
ATOM 1417 O O . PHE A 1 182 ? 10.876 -7.747 -1.720 1.00 96.38 182 PHE A O 1
ATOM 1424 N N . PRO A 1 183 ? 9.521 -9.484 -1.256 1.00 96.75 183 PRO A N 1
ATOM 1425 C CA . PRO A 1 183 ? 9.317 -9.844 -2.656 1.00 96.75 183 PRO A CA 1
ATOM 1426 C C . PRO A 1 183 ? 8.634 -8.734 -3.466 1.00 96.75 183 PRO A C 1
ATOM 1428 O O . PRO A 1 183 ? 7.808 -7.981 -2.946 1.00 96.75 183 PRO A O 1
ATOM 1431 N N . SER A 1 184 ? 8.910 -8.674 -4.766 1.00 98.12 184 SER A N 1
ATOM 1432 C CA . SER A 1 184 ? 8.197 -7.768 -5.671 1.00 98.12 184 SER A CA 1
ATOM 1433 C C . SER A 1 184 ? 6.705 -8.128 -5.759 1.00 98.12 184 SER A C 1
ATOM 1435 O O . SER A 1 184 ? 6.379 -9.300 -5.963 1.00 98.12 184 SER A O 1
ATOM 1437 N N . PRO A 1 185 ? 5.778 -7.155 -5.678 1.00 97.81 185 PRO A N 1
ATOM 1438 C CA . PRO A 1 185 ? 4.355 -7.430 -5.863 1.00 97.81 185 PRO A CA 1
ATOM 1439 C C . PRO A 1 185 ? 4.009 -7.909 -7.282 1.00 97.81 185 PRO A C 1
ATOM 1441 O O . PRO A 1 185 ? 3.011 -8.612 -7.441 1.00 97.81 185 PRO A O 1
ATOM 1444 N N . TYR A 1 186 ? 4.827 -7.572 -8.288 1.00 98.31 186 TYR A N 1
ATOM 1445 C CA . TYR A 1 186 ? 4.692 -8.116 -9.640 1.00 98.31 186 TYR A CA 1
ATOM 1446 C C . TYR A 1 186 ? 5.091 -9.585 -9.675 1.00 98.31 186 TYR A C 1
ATOM 1448 O O . TYR A 1 186 ? 4.290 -10.421 -10.064 1.00 98.31 186 TYR A O 1
ATOM 1456 N N . LEU A 1 187 ? 6.291 -9.922 -9.193 1.00 98.25 187 LEU A N 1
ATOM 1457 C CA . LEU A 1 187 ? 6.799 -11.299 -9.254 1.00 98.25 187 LEU A CA 1
ATOM 1458 C C . LEU A 1 187 ? 5.976 -12.284 -8.410 1.00 98.25 187 LEU A C 1
ATOM 1460 O O . LEU A 1 187 ? 5.969 -13.480 -8.690 1.00 98.25 187 LEU A O 1
ATOM 1464 N N . MET A 1 188 ? 5.257 -11.784 -7.402 1.00 97.94 188 MET A N 1
ATOM 1465 C CA . MET A 1 188 ? 4.306 -12.569 -6.610 1.00 97.94 188 MET A CA 1
ATOM 1466 C C . MET A 1 188 ? 2.914 -12.712 -7.256 1.00 97.94 188 MET A C 1
ATOM 1468 O O . MET A 1 188 ? 2.050 -13.372 -6.681 1.00 97.94 188 MET A O 1
ATOM 1472 N N . GLY A 1 189 ? 2.668 -12.084 -8.409 1.00 98.12 189 GLY A N 1
ATOM 1473 C CA . GLY A 1 189 ? 1.390 -12.123 -9.129 1.00 98.12 189 GLY A CA 1
ATOM 1474 C C . GLY A 1 189 ? 0.258 -11.322 -8.476 1.00 98.12 189 GLY A C 1
ATOM 1475 O O . GLY A 1 189 ? -0.909 -11.441 -8.851 1.00 98.12 189 GLY A O 1
ATOM 1476 N N . TYR A 1 190 ? 0.556 -10.491 -7.472 1.00 98.12 190 TYR A N 1
ATOM 1477 C CA . TYR A 1 190 ? -0.477 -9.761 -6.723 1.00 98.12 190 TYR A CA 1
ATOM 1478 C C . TYR A 1 190 ? -1.152 -8.660 -7.547 1.00 98.12 190 TYR A C 1
ATOM 1480 O O . TYR A 1 190 ? -2.255 -8.224 -7.209 1.00 98.12 190 TYR A O 1
ATOM 1488 N N . LEU A 1 191 ? -0.501 -8.207 -8.621 1.00 98.31 191 LEU A N 1
ATOM 1489 C CA . LEU A 1 191 ? -0.991 -7.142 -9.496 1.00 98.31 191 LEU A CA 1
ATOM 1490 C C . LEU A 1 191 ? -1.585 -7.659 -10.819 1.00 98.31 191 LEU A C 1
ATOM 1492 O O . LEU A 1 191 ? -2.095 -6.857 -11.600 1.00 98.31 191 LEU A O 1
ATOM 1496 N N . ASP A 1 192 ? -1.596 -8.976 -11.048 1.00 97.81 192 ASP A N 1
ATOM 1497 C CA . ASP A 1 192 ? -1.961 -9.594 -12.332 1.00 97.81 192 ASP A CA 1
ATOM 1498 C C . ASP A 1 192 ? -3.345 -9.197 -12.818 1.00 97.81 192 ASP A C 1
ATOM 1500 O O . ASP A 1 192 ? -3.518 -8.845 -13.982 1.00 97.81 192 ASP A O 1
ATOM 1504 N N . LYS A 1 193 ? -4.334 -9.181 -11.918 1.00 96.56 193 LYS A N 1
ATOM 1505 C CA . LYS A 1 193 ? -5.704 -8.816 -12.295 1.00 96.56 193 LYS A CA 1
ATOM 1506 C C . LYS A 1 193 ? -5.808 -7.393 -12.853 1.00 96.56 193 LYS A C 1
ATOM 1508 O O . LYS A 1 193 ? -6.688 -7.121 -13.657 1.00 96.56 193 LYS A O 1
ATOM 1513 N N . PHE A 1 194 ? -4.923 -6.489 -12.431 1.00 96.44 194 PHE A N 1
ATOM 1514 C CA . PHE A 1 194 ? -4.893 -5.108 -12.909 1.00 96.44 194 PHE A CA 1
ATOM 1515 C C . PHE A 1 194 ? -4.155 -5.008 -14.247 1.00 96.44 194 PHE A C 1
ATOM 1517 O O . PHE A 1 194 ? -4.646 -4.351 -15.162 1.00 96.44 194 PHE A O 1
ATOM 1524 N N . LEU A 1 195 ? -3.035 -5.723 -14.391 1.00 96.00 195 LEU A N 1
ATOM 1525 C CA . LEU A 1 195 ? -2.299 -5.842 -15.655 1.00 96.00 195 LEU A CA 1
ATOM 1526 C C . LEU A 1 195 ? -3.176 -6.436 -16.775 1.00 96.00 195 LEU A C 1
ATOM 1528 O O . LEU A 1 195 ? -3.213 -5.933 -17.900 1.00 96.00 195 LEU A O 1
ATOM 1532 N N . GLN A 1 196 ? -3.945 -7.476 -16.450 1.00 95.50 196 GLN A N 1
ATOM 1533 C CA . GLN A 1 196 ? -4.873 -8.137 -17.371 1.00 95.50 196 GLN A CA 1
ATOM 1534 C C . GLN A 1 196 ? -6.098 -7.277 -17.700 1.00 95.50 196 GLN A C 1
ATOM 1536 O O . GLN A 1 196 ? -6.651 -7.400 -18.788 1.00 95.50 196 GLN A O 1
ATOM 1541 N N . ALA A 1 197 ? -6.498 -6.384 -16.790 1.00 92.88 197 ALA A N 1
ATOM 1542 C CA . ALA A 1 197 ? -7.572 -5.418 -17.014 1.00 92.88 197 ALA A CA 1
ATOM 1543 C C . ALA A 1 197 ? -7.136 -4.186 -17.836 1.00 92.88 197 ALA A C 1
ATOM 1545 O O . ALA A 1 197 ? -7.951 -3.297 -18.072 1.00 92.88 197 ALA A O 1
ATOM 1546 N N . GLY A 1 198 ? -5.875 -4.118 -18.277 1.00 92.38 198 GLY A N 1
ATOM 1547 C CA . GLY A 1 198 ? -5.378 -3.046 -19.146 1.00 92.38 198 GLY A CA 1
ATOM 1548 C C . GLY A 1 198 ? -4.883 -1.810 -18.416 1.00 92.38 198 GLY A C 1
ATOM 1549 O O . GLY A 1 198 ? -4.714 -0.767 -19.043 1.00 92.38 198 GLY A O 1
ATOM 1550 N N . LEU A 1 199 ? -4.635 -1.903 -17.108 1.00 94.25 199 LEU A N 1
ATOM 1551 C CA . LEU A 1 199 ? -4.033 -0.803 -16.363 1.00 94.25 199 LEU A CA 1
ATOM 1552 C C . LEU A 1 199 ? -2.548 -0.670 -16.722 1.00 94.25 199 LEU A C 1
ATOM 1554 O O . LEU A 1 199 ? -1.852 -1.666 -16.921 1.00 94.25 199 LEU A O 1
ATOM 1558 N N . VAL A 1 200 ? -2.071 0.573 -16.777 1.00 94.88 200 VAL A N 1
ATOM 1559 C CA . VAL A 1 200 ? -0.669 0.920 -17.028 1.00 94.88 200 VAL A CA 1
ATOM 1560 C C . VAL A 1 200 ? 0.174 0.444 -15.850 1.00 94.88 200 VAL A C 1
ATOM 1562 O O . VAL A 1 200 ? -0.155 0.687 -14.686 1.00 94.88 200 VAL A O 1
ATOM 1565 N N . ALA A 1 201 ? 1.242 -0.293 -16.139 1.00 95.69 201 ALA A N 1
ATOM 1566 C CA . ALA A 1 201 ? 2.143 -0.762 -15.101 1.00 95.69 201 ALA A CA 1
ATOM 1567 C C . ALA A 1 201 ? 2.999 0.403 -14.594 1.00 95.69 201 ALA A C 1
ATOM 1569 O O . ALA A 1 201 ? 3.569 1.144 -15.388 1.00 95.69 201 ALA A O 1
ATOM 1570 N N . SER A 1 202 ? 3.128 0.538 -13.274 1.00 95.81 202 SER A N 1
ATOM 1571 C CA . SER A 1 202 ? 4.024 1.519 -12.658 1.00 95.81 202 SER A CA 1
ATOM 1572 C C . SER A 1 202 ? 5.278 0.817 -12.138 1.00 95.81 202 SER A C 1
ATOM 1574 O O . SER A 1 202 ? 5.185 -0.077 -11.294 1.00 95.81 202 SER A O 1
ATOM 1576 N N . LEU A 1 203 ? 6.457 1.196 -12.613 1.00 96.00 203 LEU A N 1
ATOM 1577 C CA . LEU A 1 203 ? 7.734 0.620 -12.208 1.00 96.00 203 LEU A CA 1
ATOM 1578 C C . LEU A 1 203 ? 8.478 1.581 -11.284 1.00 96.00 203 LEU A C 1
ATOM 1580 O O . LEU A 1 203 ? 8.816 2.694 -11.670 1.00 96.00 203 LEU A O 1
ATOM 1584 N N . GLU A 1 204 ? 8.768 1.125 -10.070 1.00 95.81 204 GLU A N 1
ATOM 1585 C CA . GLU A 1 204 ? 9.631 1.836 -9.127 1.00 95.81 204 GLU A CA 1
ATOM 1586 C C . GLU A 1 204 ? 10.983 1.112 -9.051 1.00 95.81 204 GLU A C 1
ATOM 1588 O O . GLU A 1 204 ? 11.075 -0.011 -8.548 1.00 95.81 204 GLU A O 1
ATOM 1593 N N . THR A 1 205 ? 12.036 1.734 -9.570 1.00 96.56 205 THR A N 1
ATOM 1594 C CA . THR A 1 205 ? 13.423 1.249 -9.535 1.00 96.56 205 THR A CA 1
ATOM 1595 C C . THR A 1 205 ? 14.216 1.857 -8.379 1.00 96.56 205 THR A C 1
ATOM 1597 O O . THR A 1 205 ? 15.206 1.265 -7.931 1.00 96.56 205 THR A O 1
ATOM 1600 N N . THR A 1 206 ? 13.776 3.011 -7.878 1.00 93.75 206 THR A N 1
ATOM 1601 C CA . THR A 1 206 ? 14.338 3.699 -6.716 1.00 93.75 206 THR A CA 1
ATOM 1602 C C . THR A 1 206 ? 13.229 4.335 -5.884 1.00 93.75 206 THR A C 1
ATOM 1604 O O . THR A 1 206 ? 12.239 4.836 -6.412 1.00 93.75 206 THR A O 1
ATOM 1607 N N . ARG A 1 207 ? 13.399 4.343 -4.559 1.00 90.38 207 ARG A N 1
ATOM 1608 C CA . ARG A 1 207 ? 12.456 4.963 -3.627 1.00 90.38 207 ARG A CA 1
ATOM 1609 C C . ARG A 1 207 ? 13.137 6.034 -2.792 1.00 90.38 207 ARG A C 1
ATOM 1611 O O . ARG A 1 207 ? 14.150 5.785 -2.138 1.00 90.38 207 ARG A O 1
ATOM 1618 N N . GLY A 1 208 ? 12.515 7.208 -2.751 1.00 87.00 208 GLY A N 1
ATOM 1619 C CA . GLY A 1 208 ? 13.062 8.396 -2.102 1.00 87.00 208 GLY A CA 1
ATOM 1620 C C . GLY A 1 208 ? 13.894 9.253 -3.055 1.00 87.00 208 GLY A C 1
ATOM 1621 O O . GLY A 1 208 ? 14.122 8.906 -4.209 1.00 87.00 208 GLY A O 1
ATOM 1622 N N . CYS A 1 209 ? 14.325 10.414 -2.570 1.00 86.00 209 CYS A N 1
ATOM 1623 C CA . CYS A 1 209 ? 15.164 11.344 -3.317 1.00 86.00 209 CYS A CA 1
ATOM 1624 C C . CYS A 1 209 ? 16.051 12.112 -2.324 1.00 86.00 209 CYS A C 1
ATOM 1626 O O . CYS A 1 209 ? 15.524 12.654 -1.350 1.00 86.00 209 CYS A O 1
ATOM 1628 N N . PRO A 1 210 ? 17.381 12.182 -2.532 1.00 84.69 210 PRO A N 1
ATOM 1629 C CA . PRO A 1 210 ? 18.286 12.861 -1.603 1.00 84.69 210 PRO A CA 1
ATOM 1630 C C . PRO A 1 210 ? 18.208 14.395 -1.695 1.00 84.69 210 PRO A C 1
ATOM 1632 O O . PRO A 1 210 ? 18.765 15.094 -0.845 1.00 84.69 210 PRO A O 1
ATOM 1635 N N . HIS A 1 211 ? 17.539 14.938 -2.717 1.00 86.19 211 HIS A N 1
ATOM 1636 C CA . HIS A 1 211 ? 17.426 16.379 -2.926 1.00 86.19 211 HIS A CA 1
ATOM 1637 C C . HIS A 1 211 ? 16.410 17.033 -1.979 1.00 86.19 211 HIS A C 1
ATOM 1639 O O . HIS A 1 211 ? 15.389 16.456 -1.611 1.00 86.19 211 HIS A O 1
ATOM 1645 N N . ARG A 1 212 ? 16.676 18.293 -1.613 1.00 83.69 212 ARG A N 1
ATOM 1646 C CA . ARG A 1 212 ? 15.880 19.087 -0.658 1.00 83.69 212 ARG A CA 1
ATOM 1647 C C . ARG A 1 212 ? 15.215 20.289 -1.326 1.00 83.69 212 ARG A C 1
ATOM 1649 O O . ARG A 1 212 ? 15.322 21.416 -0.853 1.00 83.69 212 ARG A O 1
ATOM 1656 N N . CYS A 1 213 ? 14.580 20.059 -2.470 1.00 85.75 213 CYS A N 1
ATOM 1657 C CA . CYS A 1 213 ? 13.908 21.113 -3.224 1.00 85.75 213 CYS A CA 1
ATOM 1658 C C . CYS A 1 213 ? 12.801 21.758 -2.373 1.00 85.75 213 CYS A C 1
ATOM 1660 O O . CYS A 1 213 ? 11.913 21.062 -1.883 1.00 85.75 213 CYS A O 1
ATOM 1662 N N . THR A 1 214 ? 12.829 23.085 -2.236 1.00 85.81 214 THR A N 1
ATOM 1663 C CA . THR A 1 214 ? 11.932 23.871 -1.361 1.00 85.81 214 THR A CA 1
ATOM 1664 C C . THR A 1 214 ? 10.465 23.870 -1.783 1.00 85.81 214 THR A C 1
ATOM 1666 O O . THR A 1 214 ? 9.617 24.334 -1.029 1.00 85.81 214 THR A O 1
ATOM 1669 N N . PHE A 1 215 ? 10.159 23.352 -2.970 1.00 84.75 215 PHE A N 1
ATOM 1670 C CA . PHE A 1 215 ? 8.804 23.200 -3.499 1.00 84.75 215 PHE A CA 1
ATOM 1671 C C . PHE A 1 215 ? 8.305 21.745 -3.468 1.00 84.75 215 PHE A C 1
ATOM 1673 O O . PHE A 1 215 ? 7.126 21.496 -3.703 1.00 84.75 215 PHE A O 1
ATOM 1680 N N . CYS A 1 216 ? 9.184 20.766 -3.219 1.00 81.44 216 CYS A N 1
ATOM 1681 C CA . CYS A 1 216 ? 8.855 19.351 -3.368 1.00 81.44 216 CYS A CA 1
ATOM 1682 C C . CYS A 1 216 ? 8.325 18.761 -2.058 1.00 81.44 216 CYS A C 1
ATOM 1684 O O . CYS A 1 216 ? 9.007 18.786 -1.032 1.00 81.44 216 CYS A O 1
ATOM 1686 N N . CYS A 1 217 ? 7.146 18.137 -2.099 1.00 73.50 217 CYS A N 1
ATOM 1687 C CA . CYS A 1 217 ? 6.597 17.414 -0.951 1.00 73.50 217 CYS A CA 1
ATOM 1688 C C . CYS A 1 217 ? 7.512 16.259 -0.499 1.00 73.50 217 CYS A C 1
ATOM 1690 O O . CYS A 1 217 ? 7.678 16.046 0.703 1.00 73.50 217 CYS A O 1
ATOM 1692 N N . GLY A 1 218 ? 8.174 15.572 -1.437 1.00 70.19 218 GLY A N 1
ATOM 1693 C CA . GLY A 1 218 ? 9.182 14.550 -1.148 1.00 70.19 218 GLY A CA 1
ATOM 1694 C C . GLY A 1 218 ? 10.409 15.123 -0.433 1.00 70.19 218 GLY A C 1
ATOM 1695 O O . GLY A 1 218 ? 10.814 14.599 0.600 1.00 70.19 218 GLY A O 1
ATOM 1696 N N . GLY A 1 219 ? 10.941 16.251 -0.913 1.00 62.19 219 GLY A N 1
ATOM 1697 C CA . GLY A 1 219 ? 12.137 16.890 -0.346 1.00 62.19 219 GLY A CA 1
ATOM 1698 C C . GLY A 1 219 ? 11.920 17.575 1.011 1.00 62.19 219 GLY A C 1
ATOM 1699 O O . GLY A 1 219 ? 12.818 17.557 1.851 1.00 62.19 219 GLY A O 1
ATOM 1700 N N . ILE A 1 220 ? 10.740 18.162 1.247 1.00 57.16 220 ILE A N 1
ATOM 1701 C CA . ILE A 1 220 ? 10.420 18.917 2.477 1.00 57.16 220 ILE A CA 1
ATOM 1702 C C . ILE A 1 220 ? 9.889 18.005 3.589 1.00 57.16 220 ILE A C 1
ATOM 1704 O O . ILE A 1 220 ? 10.254 18.166 4.753 1.00 57.16 220 ILE A O 1
ATOM 1708 N N . ASN A 1 221 ? 9.015 17.051 3.251 1.00 54.75 221 ASN A N 1
ATOM 1709 C CA . ASN A 1 221 ? 8.298 16.248 4.246 1.00 54.75 221 ASN A CA 1
ATOM 1710 C C . ASN A 1 221 ? 8.848 14.829 4.404 1.00 54.75 221 ASN A C 1
ATOM 1712 O O . ASN A 1 221 ? 8.486 14.157 5.366 1.00 54.75 221 ASN A O 1
ATOM 1716 N N . THR A 1 222 ? 9.710 14.368 3.497 1.00 57.12 222 THR A N 1
ATOM 1717 C CA . THR A 1 222 ? 10.021 12.941 3.358 1.00 57.12 222 THR A CA 1
ATOM 1718 C C . THR A 1 222 ? 11.505 12.740 3.050 1.00 57.12 222 THR A C 1
ATOM 1720 O O . THR A 1 222 ? 11.853 12.051 2.096 1.00 57.12 222 THR A O 1
ATOM 1723 N N . PHE A 1 223 ? 12.402 13.347 3.846 1.00 60.41 223 PHE A N 1
ATOM 1724 C CA . PHE A 1 223 ? 13.833 13.030 3.754 1.00 60.41 223 PHE A CA 1
ATOM 1725 C C . PHE A 1 223 ? 14.035 11.564 4.142 1.00 60.41 223 PHE A C 1
ATOM 1727 O O . PHE A 1 223 ? 14.133 11.209 5.320 1.00 60.41 223 PHE A O 1
ATOM 1734 N N . LEU A 1 224 ? 14.034 10.713 3.128 1.00 69.44 224 LEU A N 1
ATOM 1735 C CA . LEU A 1 224 ? 14.289 9.295 3.233 1.00 69.44 224 LEU A CA 1
ATOM 1736 C C . LEU A 1 224 ? 15.593 9.010 2.494 1.00 69.44 224 LEU A C 1
ATOM 1738 O O . LEU A 1 224 ? 15.804 9.558 1.407 1.00 69.44 224 LEU A O 1
ATOM 1742 N N . PRO A 1 225 ? 16.469 8.169 3.067 1.00 75.50 225 PRO A N 1
ATOM 1743 C CA . PRO A 1 225 ? 17.587 7.620 2.320 1.00 75.50 225 PRO A CA 1
ATOM 1744 C C . PRO A 1 225 ? 17.077 7.016 1.011 1.00 75.50 225 PRO A C 1
ATOM 1746 O O . PRO A 1 225 ? 16.022 6.379 0.994 1.00 75.50 225 PRO A O 1
ATOM 1749 N N . LEU A 1 226 ? 17.824 7.227 -0.070 1.00 87.50 226 LEU A N 1
ATOM 1750 C CA . LEU A 1 226 ? 17.522 6.608 -1.352 1.00 87.50 226 LEU A CA 1
ATOM 1751 C C . LEU A 1 226 ? 17.648 5.087 -1.198 1.00 87.50 226 LEU A C 1
ATOM 1753 O O . LEU A 1 226 ? 18.729 4.582 -0.893 1.00 87.50 226 LEU A O 1
ATOM 1757 N N . SER A 1 227 ? 16.547 4.366 -1.388 1.00 91.69 227 SER A N 1
ATOM 1758 C CA . SER A 1 227 ? 16.550 2.908 -1.481 1.00 91.69 227 SER A CA 1
ATOM 1759 C C . SER A 1 227 ? 16.571 2.521 -2.954 1.00 91.69 227 SER A C 1
ATOM 1761 O O . SER A 1 227 ? 15.712 2.944 -3.725 1.00 91.69 227 SER A O 1
ATOM 1763 N N . VAL A 1 228 ? 17.579 1.751 -3.356 1.00 95.31 228 VAL A N 1
ATOM 1764 C CA . VAL A 1 228 ? 17.814 1.374 -4.754 1.00 95.31 228 VAL A CA 1
ATOM 1765 C C . VAL A 1 228 ? 17.439 -0.089 -4.933 1.00 95.31 228 VAL A C 1
ATOM 1767 O O . VAL A 1 228 ? 17.949 -0.950 -4.214 1.00 95.31 228 VAL A O 1
ATOM 1770 N N . LYS A 1 229 ? 16.554 -0.384 -5.887 1.00 96.81 229 LYS A N 1
ATOM 1771 C CA . LYS A 1 229 ? 16.157 -1.759 -6.196 1.00 96.81 229 LYS A CA 1
ATOM 1772 C C . LYS A 1 229 ? 17.311 -2.466 -6.904 1.00 96.81 229 LYS A C 1
ATOM 1774 O O . LYS A 1 229 ? 17.996 -1.854 -7.727 1.00 96.81 229 LYS A O 1
ATOM 1779 N N . LYS A 1 230 ? 17.528 -3.748 -6.622 1.00 97.69 230 LYS A N 1
ATOM 1780 C CA . LYS A 1 230 ? 18.483 -4.570 -7.379 1.00 97.69 230 LYS A CA 1
ATOM 1781 C C . LYS A 1 230 ? 18.138 -4.547 -8.867 1.00 97.69 230 LYS A C 1
ATOM 1783 O O . LYS A 1 230 ? 16.970 -4.639 -9.235 1.00 97.69 230 LYS A O 1
ATOM 1788 N N . GLU A 1 231 ? 19.155 -4.380 -9.706 1.00 97.19 231 GLU A N 1
ATOM 1789 C CA . GLU A 1 231 ? 18.997 -4.240 -11.158 1.00 97.19 231 GLU A CA 1
ATOM 1790 C C . GLU A 1 231 ? 18.384 -5.509 -11.765 1.00 97.19 231 GLU A C 1
ATOM 1792 O O . GLU A 1 231 ? 17.474 -5.423 -12.584 1.00 97.19 231 GLU A O 1
ATOM 1797 N N . GLU A 1 232 ? 18.769 -6.679 -11.253 1.00 97.88 232 GLU A N 1
ATOM 1798 C CA . GLU A 1 232 ? 18.215 -7.971 -11.659 1.00 97.88 232 GLU A CA 1
ATOM 1799 C C . GLU A 1 232 ? 16.709 -8.045 -11.385 1.00 97.88 232 GLU A C 1
ATOM 1801 O O . GLU A 1 232 ? 15.937 -8.455 -12.245 1.00 97.88 232 GLU A O 1
ATOM 1806 N N . THR A 1 233 ? 16.265 -7.557 -10.221 1.00 98.00 233 THR A N 1
ATOM 1807 C CA . THR A 1 233 ? 14.834 -7.498 -9.891 1.00 98.00 233 THR A CA 1
ATOM 1808 C C . THR A 1 233 ? 14.078 -6.559 -10.828 1.00 98.00 233 THR A C 1
ATOM 1810 O O . THR A 1 233 ? 12.950 -6.869 -11.195 1.00 98.00 233 THR A O 1
ATOM 1813 N N . VAL A 1 234 ? 14.679 -5.442 -11.252 1.00 98.19 234 VAL A N 1
ATOM 1814 C CA . VAL A 1 234 ? 14.057 -4.542 -12.239 1.00 98.19 234 VAL A CA 1
ATOM 1815 C C . VAL A 1 234 ? 13.888 -5.248 -13.587 1.00 98.19 234 VAL A C 1
ATOM 1817 O O . VAL A 1 234 ? 12.836 -5.132 -14.211 1.00 98.19 234 VAL A O 1
ATOM 1820 N N . TYR A 1 235 ? 14.887 -6.015 -14.028 1.00 98.12 235 TYR A N 1
ATOM 1821 C CA . TYR A 1 235 ? 14.797 -6.796 -15.264 1.00 98.12 235 TYR A CA 1
ATOM 1822 C C . TYR A 1 235 ? 13.740 -7.896 -15.187 1.00 98.12 235 TYR A C 1
ATOM 1824 O O . TYR A 1 235 ? 12.974 -8.082 -16.137 1.00 98.12 235 TYR A O 1
ATOM 1832 N N . ASP A 1 236 ? 13.660 -8.594 -14.057 1.00 98.44 236 ASP A N 1
ATOM 1833 C CA . ASP A 1 236 ? 12.633 -9.605 -13.822 1.00 98.44 236 ASP A CA 1
ATOM 1834 C C . ASP A 1 236 ? 11.232 -8.979 -13.828 1.00 98.44 236 ASP A C 1
ATOM 1836 O O . ASP A 1 236 ? 10.333 -9.499 -14.489 1.00 98.44 236 ASP A O 1
ATOM 1840 N N . GLU A 1 237 ? 11.043 -7.836 -13.159 1.00 98.00 237 GLU A N 1
ATOM 1841 C CA . GLU A 1 237 ? 9.776 -7.093 -13.155 1.00 98.00 237 GLU A CA 1
ATOM 1842 C C . GLU A 1 237 ? 9.375 -6.642 -14.563 1.00 98.00 237 GLU A C 1
ATOM 1844 O O . GLU A 1 237 ? 8.231 -6.851 -14.958 1.00 98.00 237 GLU A O 1
ATOM 1849 N N . LEU A 1 238 ? 10.303 -6.087 -15.350 1.00 97.19 238 LEU A N 1
ATOM 1850 C CA . LEU A 1 238 ? 10.044 -5.662 -16.730 1.00 97.19 238 LEU A CA 1
ATOM 1851 C C . LEU A 1 238 ? 9.598 -6.830 -17.621 1.00 97.19 238 LEU A C 1
ATOM 1853 O O . LEU A 1 238 ? 8.587 -6.725 -18.317 1.00 97.19 238 LEU A O 1
ATOM 1857 N N . ASN A 1 239 ? 10.308 -7.962 -17.572 1.00 96.88 239 ASN A N 1
ATOM 1858 C CA . ASN A 1 239 ? 9.911 -9.165 -18.311 1.00 96.88 239 ASN A CA 1
ATOM 1859 C C . ASN A 1 239 ? 8.552 -9.698 -17.841 1.00 96.88 239 ASN A C 1
ATOM 1861 O O . ASN A 1 239 ? 7.733 -10.135 -18.654 1.00 96.88 239 ASN A O 1
ATOM 1865 N N . TYR A 1 240 ? 8.307 -9.673 -16.529 1.00 97.50 240 TYR A N 1
ATOM 1866 C CA . TYR A 1 240 ? 7.052 -10.127 -15.950 1.00 97.50 240 TYR A CA 1
ATOM 1867 C C . TYR A 1 240 ? 5.883 -9.261 -16.420 1.00 97.50 240 TYR A C 1
ATOM 1869 O O . TYR A 1 240 ? 4.889 -9.796 -16.911 1.00 97.50 240 TYR A O 1
ATOM 1877 N N . ILE A 1 241 ? 6.014 -7.937 -16.321 1.00 96.38 241 ILE A N 1
ATOM 1878 C CA . ILE A 1 241 ? 5.008 -6.969 -16.766 1.00 96.38 241 ILE A CA 1
ATOM 1879 C C . ILE A 1 241 ? 4.719 -7.170 -18.252 1.00 96.38 241 ILE A C 1
ATOM 1881 O O . ILE A 1 241 ? 3.561 -7.331 -18.621 1.00 96.38 241 ILE A O 1
ATOM 1885 N N . LEU A 1 242 ? 5.751 -7.259 -19.094 1.00 93.19 242 LEU A N 1
ATOM 1886 C CA . LEU A 1 242 ? 5.598 -7.451 -20.538 1.00 93.19 242 LEU A CA 1
ATOM 1887 C C . LEU A 1 242 ? 4.821 -8.729 -20.893 1.00 93.19 242 LEU A C 1
ATOM 1889 O O . LEU A 1 242 ? 4.082 -8.756 -21.874 1.00 93.19 242 LEU A O 1
ATOM 1893 N N . LYS A 1 243 ? 4.978 -9.792 -20.099 1.00 94.06 243 LYS A N 1
ATOM 1894 C CA . LYS A 1 243 ? 4.292 -11.070 -20.317 1.00 94.06 243 LYS A CA 1
ATOM 1895 C C . LYS A 1 243 ? 2.824 -11.061 -19.869 1.00 94.06 243 LYS A C 1
ATOM 1897 O O . LYS A 1 243 ? 2.029 -11.805 -20.440 1.00 94.06 243 LYS A O 1
ATOM 1902 N N . HIS A 1 244 ? 2.475 -10.283 -18.844 1.00 95.25 244 HIS A N 1
ATOM 1903 C CA . HIS A 1 244 ? 1.155 -10.347 -18.195 1.00 95.25 244 HIS A CA 1
ATOM 1904 C C . HIS A 1 244 ? 0.285 -9.100 -18.422 1.00 95.25 244 HIS A C 1
ATOM 1906 O O . HIS A 1 244 ? -0.919 -9.147 -18.169 1.00 95.25 244 HIS A O 1
ATOM 1912 N N . SER A 1 245 ? 0.869 -7.995 -18.889 1.00 93.75 245 SER A N 1
ATOM 1913 C CA . SER A 1 245 ? 0.163 -6.748 -19.184 1.00 93.75 245 SER A CA 1
ATOM 1914 C C . SER A 1 245 ? -0.534 -6.802 -20.534 1.00 93.75 245 SER A C 1
ATOM 1916 O O . SER A 1 245 ? 0.033 -7.231 -21.537 1.00 93.75 245 SER A O 1
ATOM 1918 N N . THR A 1 246 ? -1.765 -6.301 -20.564 1.00 91.50 246 THR A N 1
ATOM 1919 C CA . THR A 1 246 ? -2.470 -5.997 -21.818 1.00 91.50 246 THR A CA 1
ATOM 1920 C C . THR A 1 246 ? -2.228 -4.556 -22.278 1.00 91.50 246 THR A C 1
ATOM 1922 O O . THR A 1 246 ? -2.355 -4.268 -23.469 1.00 91.50 246 THR A O 1
ATOM 1925 N N . SER A 1 247 ? -1.826 -3.662 -21.364 1.00 89.00 247 SER A N 1
ATOM 1926 C CA . SER A 1 247 ? -1.365 -2.313 -21.701 1.00 89.00 247 SER A CA 1
ATOM 1927 C C . SER A 1 247 ? 0.029 -2.357 -22.325 1.00 89.00 247 SER A C 1
ATOM 1929 O O . SER A 1 247 ? 0.878 -3.151 -21.910 1.00 89.00 247 SER A O 1
ATOM 1931 N N . LYS A 1 248 ? 0.259 -1.481 -23.308 1.00 86.12 248 LYS A N 1
ATOM 1932 C CA . LYS A 1 248 ? 1.559 -1.305 -23.971 1.00 86.12 248 LYS A CA 1
ATOM 1933 C C . LYS A 1 248 ? 2.417 -0.204 -23.347 1.00 86.12 248 LYS A C 1
ATOM 1935 O O . LYS A 1 248 ? 3.519 0.019 -23.833 1.00 86.12 248 LYS A O 1
ATOM 1940 N N . GLU A 1 249 ? 1.890 0.483 -22.340 1.00 88.88 249 GLU A N 1
ATOM 1941 C CA . GLU A 1 249 ? 2.519 1.625 -21.681 1.00 88.88 249 GLU A CA 1
ATOM 1942 C C . GLU A 1 249 ? 3.133 1.203 -20.340 1.00 88.88 249 GLU A C 1
ATOM 1944 O O . GLU A 1 249 ? 2.628 0.299 -19.661 1.00 88.88 249 GLU A O 1
ATOM 1949 N N . LEU A 1 250 ? 4.208 1.888 -19.952 1.00 92.19 250 LEU A N 1
ATOM 1950 C CA . LEU A 1 250 ? 4.888 1.732 -18.671 1.00 92.19 250 LEU A CA 1
ATOM 1951 C C . LEU A 1 250 ? 5.166 3.112 -18.070 1.00 92.19 250 LEU A C 1
ATOM 1953 O O . LEU A 1 250 ? 5.831 3.940 -18.690 1.00 92.19 250 LEU A O 1
ATOM 1957 N N . ASP A 1 251 ? 4.741 3.312 -16.828 1.00 94.56 251 ASP A N 1
ATOM 1958 C CA . ASP A 1 251 ? 5.031 4.520 -16.063 1.00 94.56 251 ASP A CA 1
ATOM 1959 C C . ASP A 1 251 ? 6.206 4.275 -15.114 1.00 94.56 251 ASP A C 1
ATOM 1961 O O . ASP A 1 251 ? 6.190 3.346 -14.307 1.00 94.56 251 ASP A O 1
ATOM 1965 N N . ILE A 1 252 ? 7.225 5.134 -15.151 1.00 95.06 252 ILE A N 1
ATOM 1966 C CA . ILE A 1 252 ? 8.303 5.112 -14.157 1.00 95.06 252 ILE A CA 1
ATOM 1967 C C . ILE A 1 252 ? 7.872 5.939 -12.943 1.00 95.06 252 ILE A C 1
ATOM 1969 O O . ILE A 1 252 ? 7.698 7.152 -13.030 1.00 95.06 252 ILE A O 1
ATOM 1973 N N . ALA A 1 253 ? 7.715 5.275 -11.800 1.00 94.06 253 ALA A N 1
ATOM 1974 C CA . ALA A 1 253 ? 7.242 5.865 -10.548 1.00 94.06 253 ALA A CA 1
ATOM 1975 C C . ALA A 1 253 ? 8.366 6.467 -9.682 1.00 94.06 253 ALA A C 1
ATOM 1977 O O . ALA A 1 253 ? 8.106 6.972 -8.586 1.00 94.06 253 ALA A O 1
ATOM 1978 N N . ASP A 1 254 ? 9.615 6.411 -10.149 1.00 93.62 254 ASP A N 1
ATOM 1979 C CA . ASP A 1 254 ? 10.760 6.981 -9.442 1.00 93.62 254 ASP A CA 1
ATOM 1980 C C . ASP A 1 254 ? 10.585 8.490 -9.264 1.00 93.62 254 ASP A C 1
ATOM 1982 O O . ASP A 1 254 ? 10.192 9.217 -10.174 1.00 93.62 254 ASP A O 1
ATOM 1986 N N . THR A 1 255 ? 10.966 9.000 -8.092 1.00 89.06 255 THR A N 1
ATOM 1987 C CA . THR A 1 255 ? 10.913 10.451 -7.840 1.00 89.06 255 THR A CA 1
ATOM 1988 C C . THR A 1 255 ? 11.923 11.213 -8.709 1.00 89.06 255 THR A C 1
ATOM 1990 O O . THR A 1 255 ? 11.759 12.408 -8.951 1.00 89.06 255 THR A O 1
ATOM 1993 N N . ASN A 1 256 ? 12.996 10.538 -9.133 1.00 90.25 256 ASN A N 1
ATOM 1994 C CA . ASN A 1 256 ? 14.033 11.077 -10.006 1.00 90.25 256 ASN A CA 1
ATOM 1995 C C . ASN A 1 256 ? 14.739 9.937 -10.764 1.00 90.25 256 ASN A C 1
ATOM 1997 O O . ASN A 1 256 ? 15.802 9.475 -10.345 1.00 90.25 256 ASN A O 1
ATOM 2001 N N . PHE A 1 257 ? 14.136 9.463 -11.856 1.00 94.25 257 PHE A N 1
ATOM 2002 C CA . PHE A 1 257 ? 14.787 8.491 -12.736 1.00 94.25 257 PHE A CA 1
ATOM 2003 C C . PHE A 1 257 ? 15.973 9.139 -13.467 1.00 94.25 257 PHE A C 1
ATOM 2005 O O . PHE A 1 257 ? 15.835 10.219 -14.039 1.00 94.25 257 PHE A O 1
ATOM 2012 N N . GLY A 1 258 ? 17.138 8.490 -13.443 1.00 94.00 258 GLY A N 1
ATOM 2013 C CA . GLY A 1 258 ? 18.401 9.024 -13.961 1.00 94.00 258 GLY A CA 1
ATOM 2014 C C . GLY A 1 258 ? 19.404 9.389 -12.863 1.00 94.00 258 GLY A C 1
ATOM 2015 O O . GLY A 1 258 ? 20.589 9.573 -13.150 1.00 94.00 258 GLY A O 1
ATOM 2016 N N . ILE A 1 259 ? 18.973 9.449 -11.596 1.00 92.69 259 ILE A N 1
ATOM 2017 C CA . ILE A 1 259 ? 19.854 9.764 -10.463 1.00 92.69 259 ILE A CA 1
ATOM 2018 C C . ILE A 1 259 ? 20.957 8.715 -10.249 1.00 92.69 259 ILE A C 1
ATOM 2020 O O . ILE A 1 259 ? 21.994 9.034 -9.667 1.00 92.69 259 ILE A O 1
ATOM 2024 N N . MET A 1 260 ? 20.773 7.481 -10.735 1.00 95.25 260 MET A N 1
ATOM 2025 C CA . MET A 1 260 ? 21.757 6.401 -10.597 1.00 95.25 260 MET A CA 1
ATOM 2026 C C . MET A 1 260 ? 22.742 6.312 -11.777 1.00 95.25 260 MET A C 1
ATOM 2028 O O . MET A 1 260 ? 23.527 5.361 -11.845 1.00 95.25 260 MET A O 1
ATOM 2032 N N . GLY A 1 261 ? 22.720 7.279 -12.705 1.00 95.19 261 GLY A N 1
ATOM 2033 C CA . GLY A 1 261 ? 23.672 7.385 -13.814 1.00 95.19 261 GLY A CA 1
ATOM 2034 C C . GLY A 1 261 ? 23.704 6.131 -14.691 1.00 95.19 261 GLY A C 1
ATOM 2035 O O . GLY A 1 261 ? 22.695 5.749 -15.281 1.00 95.19 261 GLY A O 1
ATOM 2036 N N . GLU A 1 262 ? 24.859 5.462 -14.746 1.00 97.44 262 GLU A N 1
ATOM 2037 C CA . GLU A 1 262 ? 25.087 4.262 -15.567 1.00 97.44 262 GLU A CA 1
ATOM 2038 C C . GLU A 1 262 ? 24.071 3.137 -15.324 1.00 97.44 262 GLU A C 1
ATOM 2040 O O . GLU A 1 262 ? 23.725 2.408 -16.252 1.00 97.44 262 GLU A O 1
ATOM 2045 N N . ARG A 1 263 ? 23.563 2.984 -14.094 1.00 97.00 263 ARG A N 1
ATOM 2046 C CA . ARG A 1 263 ? 22.519 1.988 -13.802 1.00 97.00 263 ARG A CA 1
ATOM 2047 C C . ARG A 1 263 ? 21.232 2.287 -14.568 1.00 97.00 263 ARG A C 1
ATOM 2049 O O . ARG A 1 263 ? 20.677 1.397 -15.206 1.00 97.00 263 ARG A O 1
ATOM 2056 N N . ASP A 1 264 ? 20.765 3.529 -14.521 1.00 97.12 264 ASP A N 1
ATOM 2057 C CA . ASP A 1 264 ? 19.495 3.906 -15.146 1.00 97.12 264 ASP A CA 1
ATOM 2058 C C . ASP A 1 264 ? 19.622 3.914 -16.679 1.00 97.12 264 ASP A C 1
ATOM 2060 O O . ASP A 1 264 ? 18.664 3.586 -17.382 1.00 97.12 264 ASP A O 1
ATOM 2064 N N . LEU A 1 265 ? 20.829 4.165 -17.209 1.00 97.50 265 LEU A N 1
ATOM 2065 C CA . LEU A 1 265 ? 21.148 3.955 -18.625 1.00 97.50 265 LEU A CA 1
ATOM 2066 C C . LEU A 1 265 ? 21.057 2.479 -19.029 1.00 97.50 265 LEU A C 1
ATOM 2068 O O . LEU A 1 265 ? 20.462 2.179 -20.063 1.00 97.50 265 LEU A O 1
ATOM 2072 N N . ARG A 1 266 ? 21.579 1.544 -18.220 1.00 98.25 266 ARG A N 1
ATOM 2073 C CA . ARG A 1 266 ? 21.437 0.100 -18.488 1.00 98.25 266 ARG A CA 1
ATOM 2074 C C . ARG A 1 266 ? 19.985 -0.361 -18.428 1.00 98.25 266 ARG A C 1
ATOM 2076 O O . ARG A 1 266 ? 19.564 -1.137 -19.281 1.00 98.25 266 ARG A O 1
ATOM 2083 N N . ILE A 1 267 ? 19.202 0.137 -17.471 1.00 97.62 267 ILE A N 1
ATOM 2084 C CA . ILE A 1 267 ? 17.757 -0.136 -17.403 1.00 97.62 267 ILE A CA 1
ATOM 2085 C C . ILE A 1 267 ? 17.049 0.409 -18.649 1.00 97.62 267 ILE A C 1
ATOM 2087 O O . ILE A 1 267 ? 16.265 -0.306 -19.269 1.00 97.62 267 ILE A O 1
ATOM 2091 N N . SER A 1 268 ? 17.381 1.627 -19.082 1.00 96.69 268 SER A N 1
ATOM 2092 C CA . SER A 1 268 ? 16.834 2.229 -20.307 1.00 96.69 268 SER A CA 1
ATOM 2093 C C . SER A 1 268 ? 17.202 1.445 -21.568 1.00 96.69 268 SER A C 1
ATOM 2095 O O . SER A 1 268 ? 16.350 1.212 -22.425 1.00 96.69 268 SER A O 1
ATOM 2097 N N . ALA A 1 269 ? 18.453 0.988 -21.675 1.00 97.19 269 ALA A N 1
ATOM 2098 C CA . ALA A 1 269 ? 18.904 0.140 -22.773 1.00 97.19 269 ALA A CA 1
ATOM 2099 C C . ALA A 1 269 ? 18.130 -1.186 -22.808 1.00 97.19 269 ALA A C 1
ATOM 2101 O O . ALA A 1 269 ? 17.673 -1.599 -23.872 1.00 97.19 269 ALA A O 1
ATOM 2102 N N . PHE A 1 270 ? 17.908 -1.804 -21.646 1.00 96.94 270 PHE A N 1
ATOM 2103 C CA . PHE A 1 270 ? 17.117 -3.025 -21.538 1.00 96.94 270 PHE A CA 1
ATOM 2104 C C . PHE A 1 270 ? 15.648 -2.812 -21.945 1.00 96.94 270 PHE A C 1
ATOM 2106 O O . PHE A 1 270 ? 15.107 -3.603 -22.716 1.00 96.94 270 PHE A O 1
ATOM 2113 N N . MET A 1 271 ? 15.016 -1.711 -21.520 1.00 94.81 271 MET A N 1
ATOM 2114 C CA . MET A 1 271 ? 13.661 -1.349 -21.970 1.00 94.81 271 MET A CA 1
ATOM 2115 C C . MET A 1 271 ? 13.597 -1.168 -23.496 1.00 94.81 271 MET A C 1
ATOM 2117 O O . MET A 1 271 ? 12.686 -1.688 -24.138 1.00 94.81 271 MET A O 1
ATOM 2121 N N . LEU A 1 272 ? 14.598 -0.519 -24.104 1.00 94.75 272 LEU A N 1
ATOM 2122 C CA . LEU A 1 272 ? 14.689 -0.373 -25.562 1.00 94.75 272 LEU A CA 1
ATOM 2123 C C . LEU A 1 272 ? 14.851 -1.723 -26.281 1.00 94.75 272 LEU A C 1
ATOM 2125 O O . LEU A 1 272 ? 14.297 -1.920 -27.364 1.00 94.75 272 LEU A O 1
ATOM 2129 N N . GLU A 1 273 ? 15.619 -2.657 -25.718 1.00 95.19 273 GLU A N 1
ATOM 2130 C CA . GLU A 1 273 ? 15.745 -4.008 -26.272 1.00 95.19 273 GLU A CA 1
ATOM 2131 C C . GLU A 1 273 ? 14.419 -4.765 -26.252 1.00 95.19 273 GLU A C 1
ATOM 2133 O O . GLU A 1 273 ? 14.076 -5.422 -27.239 1.00 95.19 273 GLU A O 1
ATOM 2138 N N . LEU A 1 274 ? 13.673 -4.672 -25.150 1.00 92.56 274 LEU A N 1
ATOM 2139 C CA . LEU A 1 274 ? 12.343 -5.263 -25.045 1.00 92.56 274 LEU A CA 1
ATOM 2140 C C . LEU A 1 274 ? 11.386 -4.632 -26.064 1.00 92.56 274 LEU A C 1
ATOM 2142 O O . LEU A 1 274 ? 10.759 -5.371 -26.825 1.00 92.56 274 LEU A O 1
ATOM 2146 N N . TYR A 1 275 ? 11.376 -3.299 -26.179 1.00 91.19 275 TYR A N 1
ATOM 2147 C CA . TYR A 1 275 ? 10.581 -2.582 -27.178 1.00 91.19 275 TYR A CA 1
ATOM 2148 C C . TYR A 1 275 ? 10.883 -3.039 -28.607 1.00 91.19 275 TYR A C 1
ATOM 2150 O O . TYR A 1 275 ? 9.972 -3.347 -29.369 1.00 91.19 275 TYR A O 1
ATOM 2158 N N . LYS A 1 276 ? 12.161 -3.162 -28.984 1.00 92.38 276 LYS A N 1
ATOM 2159 C CA . LYS A 1 276 ? 12.545 -3.639 -30.325 1.00 92.38 276 LYS A CA 1
ATOM 2160 C C . LYS A 1 276 ? 12.084 -5.070 -30.611 1.00 92.38 276 LYS A C 1
ATOM 2162 O O . LYS A 1 276 ? 11.843 -5.402 -31.768 1.00 92.38 276 LYS A O 1
ATOM 2167 N N . LYS A 1 277 ? 12.001 -5.924 -29.586 1.00 88.88 277 LYS A N 1
ATOM 2168 C CA . LYS A 1 277 ? 11.591 -7.330 -29.724 1.00 88.88 277 LYS A CA 1
ATOM 2169 C C . LYS A 1 277 ? 10.081 -7.490 -29.833 1.00 88.88 277 LYS A C 1
ATOM 2171 O O . LYS A 1 277 ? 9.626 -8.393 -30.529 1.00 88.88 277 LYS A O 1
ATOM 2176 N N . THR A 1 278 ? 9.315 -6.667 -29.126 1.00 86.50 278 THR A N 1
ATOM 2177 C CA . THR A 1 278 ? 7.876 -6.897 -28.954 1.00 86.50 278 THR A CA 1
ATOM 2178 C C . THR A 1 278 ? 7.015 -5.792 -29.566 1.00 86.50 278 THR A C 1
ATOM 2180 O O . THR A 1 278 ? 5.888 -6.062 -29.973 1.00 86.50 278 THR A O 1
ATOM 2183 N N . GLY A 1 279 ? 7.529 -4.568 -29.684 1.00 78.50 279 GLY A N 1
ATOM 2184 C CA . GLY A 1 279 ? 6.758 -3.369 -30.022 1.00 78.50 279 GLY A CA 1
ATOM 2185 C C . GLY A 1 279 ? 5.922 -2.835 -28.852 1.00 78.50 279 GLY A C 1
ATOM 2186 O O . GLY A 1 279 ? 4.951 -2.113 -29.081 1.00 78.50 279 GLY A O 1
ATOM 2187 N N . PHE A 1 280 ? 6.253 -3.239 -27.623 1.00 66.12 280 PHE A N 1
ATOM 2188 C CA . PHE A 1 280 ? 5.592 -2.855 -26.373 1.00 66.12 280 PHE A CA 1
ATOM 2189 C C . PHE A 1 280 ? 6.644 -2.318 -25.394 1.00 66.12 280 PHE A C 1
ATOM 2191 O O . PHE A 1 280 ? 7.755 -2.853 -25.399 1.00 66.12 280 PHE A O 1
ATOM 2198 N N . LEU A 1 281 ? 6.247 -1.364 -24.537 1.00 60.03 281 LEU A N 1
ATOM 2199 C CA . LEU A 1 281 ? 7.050 -0.439 -23.705 1.00 60.03 281 LEU A CA 1
ATOM 2200 C C . LEU A 1 281 ? 7.149 0.974 -24.281 1.00 60.03 281 LEU A C 1
ATOM 2202 O O . LEU A 1 281 ? 7.358 1.111 -25.506 1.00 60.03 281 LEU A O 1
#

pLDDT: mean 91.69, std 10.38, range [38.72, 98.88]